Protein AF-A0A925EB03-F1 (afdb_monomer)

Nearest PDB structures (foldseek):
  7r1e-assembly1_B  TM=2.467E-01  e=2.519E+00  Bacillus thuringiensis serovar jegathesan

Structure (mmCIF, N/CA/C/O backbone):
data_AF-A0A925EB03-F1
#
_entry.id   AF-A0A925EB03-F1
#
loop_
_atom_site.group_PDB
_atom_site.id
_atom_site.type_symbol
_atom_site.label_atom_id
_atom_site.label_alt_id
_atom_site.label_comp_id
_atom_site.label_asym_id
_atom_site.label_entity_id
_atom_site.label_seq_id
_atom_site.pdbx_PDB_ins_code
_atom_site.Cartn_x
_atom_site.Cartn_y
_atom_site.Cartn_z
_atom_site.occupancy
_atom_site.B_iso_or_equiv
_atom_site.auth_seq_id
_atom_site.auth_comp_id
_atom_site.auth_asym_id
_atom_site.auth_atom_id
_atom_site.pdbx_PDB_model_num
ATOM 1 N N . MET A 1 1 ? -53.386 -47.941 38.145 1.00 44.84 1 MET A N 1
ATOM 2 C CA . MET A 1 1 ? -52.412 -47.434 37.151 1.00 44.84 1 MET A CA 1
ATOM 3 C C . MET A 1 1 ? -52.548 -45.915 37.073 1.00 44.84 1 MET A C 1
ATOM 5 O O . MET A 1 1 ? -53.553 -45.434 36.569 1.00 44.84 1 MET A O 1
ATOM 9 N N . ARG A 1 2 ? -51.618 -45.161 37.677 1.00 35.75 2 ARG A N 1
ATOM 10 C CA . ARG A 1 2 ? -51.622 -43.685 37.690 1.00 35.75 2 ARG A CA 1
ATOM 11 C C . ARG A 1 2 ? -51.026 -43.166 36.377 1.00 35.75 2 ARG A C 1
ATOM 13 O O . ARG A 1 2 ? -49.895 -43.514 36.062 1.00 35.75 2 ARG A O 1
ATOM 20 N N . LYS A 1 3 ? -51.769 -42.345 35.629 1.00 37.47 3 LYS A N 1
ATOM 21 C CA . LYS A 1 3 ? -51.246 -41.585 34.484 1.00 37.47 3 LYS A CA 1
ATOM 22 C C . LYS A 1 3 ? -50.762 -40.229 34.998 1.00 37.47 3 LYS A C 1
ATOM 24 O O . LYS A 1 3 ? -51.571 -39.433 35.461 1.00 37.47 3 LYS A O 1
ATOM 29 N N . ILE A 1 4 ? -49.453 -40.000 34.963 1.00 40.62 4 ILE A N 1
ATOM 30 C CA . ILE A 1 4 ? -48.839 -38.697 35.239 1.00 40.62 4 ILE A CA 1
ATOM 31 C C . ILE A 1 4 ? -48.720 -37.982 33.891 1.00 40.62 4 ILE A C 1
ATOM 33 O O . ILE A 1 4 ? -48.019 -38.454 33.001 1.00 40.62 4 ILE A O 1
ATOM 37 N N . ILE A 1 5 ? -49.442 -36.874 33.734 1.00 41.47 5 ILE A N 1
ATOM 38 C CA . ILE A 1 5 ? -49.297 -35.945 32.611 1.00 41.47 5 ILE A CA 1
ATOM 39 C C . ILE A 1 5 ? -48.223 -34.940 33.028 1.00 41.47 5 ILE A C 1
ATOM 41 O O . ILE A 1 5 ? -48.455 -34.129 33.921 1.00 41.47 5 ILE A O 1
ATOM 45 N N . ILE A 1 6 ? -47.039 -35.014 32.419 1.00 42.12 6 ILE A N 1
ATOM 46 C CA . ILE A 1 6 ? -46.005 -33.985 32.567 1.00 42.12 6 ILE A CA 1
ATOM 47 C C . ILE A 1 6 ? -46.238 -32.962 31.456 1.00 42.12 6 ILE A C 1
ATOM 49 O O . ILE A 1 6 ? -45.930 -33.208 30.292 1.00 42.12 6 ILE A O 1
ATOM 53 N N . ALA A 1 7 ? -46.824 -31.823 31.822 1.00 38.34 7 ALA A N 1
ATOM 54 C CA . ALA A 1 7 ? -46.873 -30.636 30.983 1.00 38.34 7 ALA A CA 1
ATOM 55 C C . ALA A 1 7 ? -45.473 -30.002 30.959 1.00 38.34 7 ALA A C 1
ATOM 57 O O . ALA A 1 7 ? -45.018 -29.442 31.956 1.00 38.34 7 ALA A O 1
ATOM 58 N N . GLY A 1 8 ? -44.767 -30.132 29.837 1.00 37.78 8 GLY A N 1
ATOM 59 C CA . GLY A 1 8 ? -43.496 -29.450 29.611 1.00 37.78 8 GLY A CA 1
ATOM 60 C C . GLY A 1 8 ? -43.730 -27.966 29.335 1.00 37.78 8 GLY A C 1
ATOM 61 O O . GLY A 1 8 ? -44.206 -27.607 28.261 1.00 37.78 8 GLY A O 1
ATOM 62 N N . LEU A 1 9 ? -43.395 -27.107 30.301 1.00 40.66 9 LEU A N 1
ATOM 63 C CA . LEU A 1 9 ? -43.239 -25.670 30.080 1.00 40.66 9 LEU A CA 1
ATOM 64 C C . LEU A 1 9 ? -42.054 -25.442 29.126 1.00 40.66 9 LEU A C 1
ATOM 66 O O . LEU A 1 9 ? -40.897 -25.585 29.515 1.00 40.66 9 LEU A O 1
ATOM 70 N N . LEU A 1 10 ? -42.337 -25.061 27.882 1.00 45.69 10 LEU A N 1
ATOM 71 C CA . LEU A 1 10 ? -41.347 -24.461 26.991 1.00 45.69 10 LEU A CA 1
ATOM 72 C C . LEU A 1 10 ? -41.166 -22.995 27.404 1.00 45.69 10 LEU A C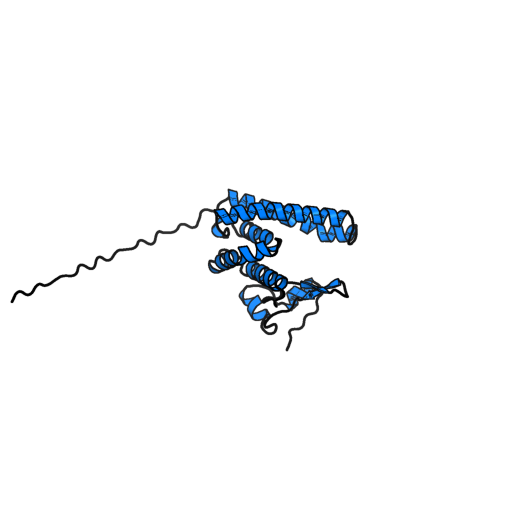 1
ATOM 74 O O . LEU A 1 10 ? -41.946 -22.131 27.009 1.00 45.69 10 LEU A O 1
ATOM 78 N N . LEU A 1 11 ? -40.146 -22.708 28.219 1.00 43.66 11 LEU A N 1
ATOM 79 C CA . LEU A 1 11 ? -39.657 -21.340 28.395 1.00 43.66 11 LEU A CA 1
ATOM 80 C C . LEU A 1 11 ? -38.987 -20.901 27.086 1.00 43.66 11 LEU A C 1
ATOM 82 O O . LEU A 1 11 ? -37.846 -21.263 26.804 1.00 43.66 11 LEU A O 1
ATOM 86 N N . SER A 1 12 ? -39.689 -20.105 26.284 1.00 43.78 12 SER A N 1
ATOM 87 C CA . SER A 1 12 ? -39.083 -19.343 25.196 1.00 43.78 12 SER A CA 1
ATOM 88 C C . SER A 1 12 ? -38.239 -18.215 25.797 1.00 43.78 12 SER A C 1
ATOM 90 O O . SER A 1 12 ? -38.771 -17.183 26.212 1.00 43.78 12 SER A O 1
ATOM 92 N N . SER A 1 13 ? -36.923 -18.404 25.870 1.00 44.22 13 SER A N 1
ATOM 93 C CA . SER A 1 13 ? -35.992 -17.322 26.171 1.00 44.22 13 SER A CA 1
ATOM 94 C C . SER A 1 13 ? -35.920 -16.378 24.968 1.00 44.22 13 SER A C 1
ATOM 96 O O . SER A 1 13 ? -35.311 -16.669 23.941 1.00 44.22 13 SER A O 1
ATOM 98 N N . PHE A 1 14 ? -36.565 -15.218 25.089 1.00 50.09 14 PHE A N 1
ATOM 99 C CA . PHE A 1 14 ? -36.308 -14.090 24.203 1.00 50.09 14 PHE A CA 1
ATOM 100 C C . PHE A 1 14 ? -34.876 -13.607 24.450 1.00 50.09 14 PHE A C 1
ATOM 102 O O . PHE A 1 14 ? -34.598 -12.906 25.420 1.00 50.09 14 PHE A O 1
ATOM 109 N N . ILE A 1 15 ? -33.948 -13.996 23.576 1.00 54.25 15 ILE A N 1
ATOM 110 C CA . ILE A 1 15 ? -32.647 -13.338 23.486 1.00 54.25 15 ILE A CA 1
ATOM 111 C C . ILE A 1 15 ? -32.908 -11.977 22.843 1.00 54.25 15 ILE A C 1
ATOM 113 O O . ILE A 1 15 ? -33.102 -11.876 21.630 1.00 54.25 15 ILE A O 1
ATOM 117 N N . SER A 1 16 ? -32.941 -10.923 23.657 1.00 45.56 16 SER A N 1
ATOM 118 C CA . SER A 1 16 ? -32.889 -9.552 23.157 1.00 45.56 16 SER A CA 1
ATOM 119 C C . SER A 1 16 ? -31.630 -9.393 22.309 1.00 45.56 16 SER A C 1
ATOM 121 O O . SER A 1 16 ? -30.513 -9.468 22.822 1.00 45.56 16 SER A O 1
ATOM 123 N N . LYS A 1 17 ? -31.797 -9.154 21.002 1.00 48.38 17 LYS A N 1
ATOM 124 C CA . LYS A 1 17 ? -30.736 -8.566 20.181 1.00 48.38 17 LYS A CA 1
ATOM 125 C C . LYS A 1 17 ? -30.423 -7.209 20.799 1.00 48.38 17 LYS A C 1
ATOM 127 O O . LYS A 1 17 ? -31.195 -6.268 20.635 1.00 48.38 17 LYS A O 1
ATOM 132 N N . ALA A 1 18 ? -29.318 -7.128 21.535 1.00 47.91 18 ALA A N 1
ATOM 133 C CA . ALA A 1 18 ? -28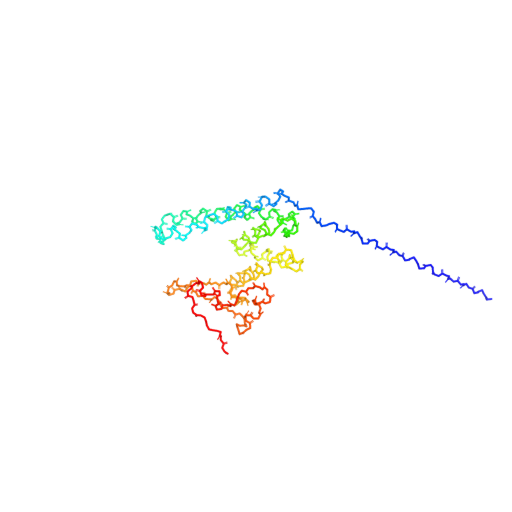.736 -5.853 21.906 1.00 47.91 18 ALA A CA 1
ATOM 134 C C . ALA A 1 18 ? -28.575 -5.044 20.616 1.00 47.91 18 ALA A C 1
ATOM 136 O O . ALA A 1 18 ? -27.912 -5.475 19.670 1.00 47.91 18 ALA A O 1
ATOM 137 N N . GLN A 1 19 ? -29.259 -3.910 20.562 1.00 41.78 19 GLN A N 1
ATOM 138 C CA . GLN A 1 19 ? -29.142 -2.939 19.496 1.00 41.78 19 GLN A CA 1
ATOM 139 C C . GLN A 1 19 ? -27.722 -2.377 19.595 1.00 41.78 19 GLN A C 1
ATOM 141 O O . GLN A 1 19 ? -27.450 -1.495 20.404 1.00 41.78 19 GLN A O 1
ATOM 146 N N . GLN A 1 20 ? -26.783 -2.979 18.859 1.00 44.78 20 GLN A N 1
ATOM 147 C CA . GLN A 1 20 ? -25.427 -2.459 18.738 1.00 44.78 20 GLN A CA 1
ATOM 148 C C . GLN A 1 20 ? -25.545 -1.112 18.029 1.00 44.78 20 GLN A C 1
ATOM 150 O O . GLN A 1 20 ? -25.702 -1.052 16.811 1.00 44.78 20 GLN A O 1
ATOM 155 N N . GLY A 1 21 ? -25.545 -0.028 18.808 1.00 45.38 21 GLY A N 1
ATOM 156 C CA . GLY A 1 21 ? -25.301 1.299 18.267 1.00 45.38 21 GLY A CA 1
ATOM 157 C C . GLY A 1 21 ? -24.001 1.251 17.471 1.00 45.38 21 GLY A C 1
ATOM 158 O O . GLY A 1 21 ? -23.049 0.584 17.884 1.00 45.38 21 GLY A O 1
ATOM 159 N N . SER A 1 22 ? -23.977 1.901 16.308 1.00 51.06 22 SER A N 1
ATOM 160 C CA . SER A 1 22 ? -22.747 2.050 15.534 1.00 51.06 22 SER A CA 1
ATOM 161 C C . SER A 1 22 ? -21.630 2.533 16.468 1.00 51.06 22 SER A C 1
ATOM 163 O O . SER A 1 22 ? -21.891 3.440 17.267 1.00 51.06 22 SER A O 1
ATOM 165 N N . PRO A 1 23 ? -20.424 1.935 16.421 1.00 61.06 23 PRO A N 1
ATOM 166 C CA . PRO A 1 23 ? -19.321 2.378 17.257 1.00 61.06 23 PRO A CA 1
ATOM 167 C C . PRO A 1 23 ? -19.147 3.885 17.095 1.00 61.06 23 PRO A C 1
ATOM 169 O O . PRO A 1 23 ? -19.064 4.385 15.973 1.00 61.06 23 PRO A O 1
ATOM 172 N N . VAL A 1 24 ? -19.135 4.613 18.210 1.00 80.06 24 VAL A N 1
ATOM 173 C CA . VAL A 1 24 ? -18.769 6.027 18.178 1.00 80.06 24 VAL A CA 1
ATOM 174 C C . VAL A 1 24 ? -17.323 6.093 1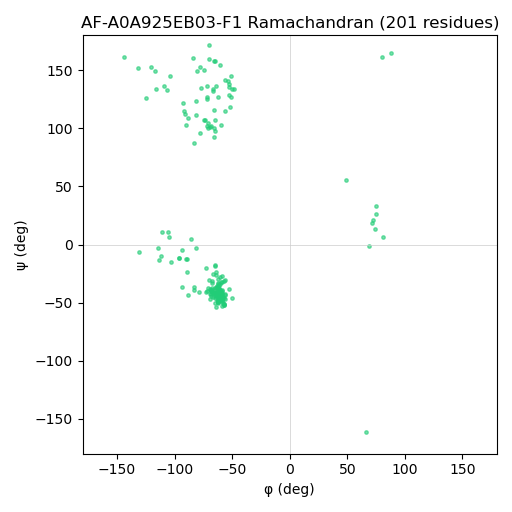7.697 1.00 80.06 24 VAL A C 1
ATOM 176 O O . VAL A 1 24 ? -16.451 5.404 18.228 1.00 80.06 24 VAL A O 1
ATOM 179 N N . LEU A 1 25 ? -17.097 6.900 16.664 1.00 89.75 25 LEU A N 1
ATOM 180 C CA . LEU A 1 25 ? -15.791 7.118 16.058 1.00 89.75 25 LEU A CA 1
ATOM 181 C C . LEU A 1 25 ? -14.766 7.518 17.134 1.00 89.75 25 LEU A C 1
ATOM 183 O O . LEU A 1 25 ? -14.994 8.449 17.909 1.00 89.75 25 LEU A O 1
ATOM 187 N N . ASN A 1 26 ? -13.624 6.833 17.183 1.00 95.75 26 ASN A N 1
ATOM 188 C CA . ASN A 1 26 ? -12.538 7.176 18.097 1.00 95.75 26 ASN A CA 1
ATOM 189 C C . ASN A 1 26 ? -11.695 8.302 17.483 1.00 95.75 26 ASN A C 1
ATOM 191 O O . ASN A 1 26 ? -10.708 8.053 16.789 1.00 95.75 26 ASN A O 1
ATOM 195 N N . GLU A 1 27 ? -12.099 9.550 17.728 1.00 96.56 27 GLU A N 1
ATOM 196 C CA . GLU A 1 27 ? -11.465 10.733 17.126 1.00 96.56 27 GLU A CA 1
ATOM 197 C C . GLU A 1 27 ? -9.991 10.899 17.514 1.00 96.56 27 GLU A C 1
ATOM 199 O O . GLU A 1 27 ? -9.180 11.331 16.692 1.00 96.56 27 GLU A O 1
ATOM 204 N N . THR A 1 28 ? -9.609 10.511 18.735 1.00 97.50 28 THR A N 1
ATOM 205 C CA . THR A 1 28 ? -8.206 10.549 19.170 1.00 97.50 28 THR A CA 1
ATOM 206 C C . THR A 1 28 ? -7.357 9.578 18.353 1.00 97.50 28 THR A C 1
ATOM 208 O O . THR A 1 28 ? -6.342 9.980 17.782 1.00 97.50 28 THR A O 1
ATOM 211 N N . LEU A 1 29 ? -7.795 8.321 18.236 1.00 98.12 29 LEU A N 1
ATOM 212 C CA . LEU A 1 29 ? -7.085 7.297 17.467 1.00 98.12 29 LEU A CA 1
ATOM 213 C C . LEU A 1 29 ? -7.061 7.625 15.970 1.00 98.12 29 LEU A C 1
ATOM 215 O O . LEU A 1 29 ? -6.032 7.466 15.314 1.00 98.12 29 LEU A O 1
ATOM 219 N N . LYS A 1 30 ? -8.176 8.123 15.430 1.00 98.44 30 LYS A N 1
ATOM 220 C CA . LYS A 1 30 ? -8.259 8.607 14.050 1.00 98.44 30 LYS A CA 1
ATOM 221 C C . LYS A 1 30 ? -7.240 9.713 13.790 1.00 98.44 30 LYS A C 1
ATOM 223 O O . LYS A 1 30 ? -6.450 9.596 12.858 1.00 98.44 30 LYS A O 1
ATOM 228 N N . THR A 1 31 ? -7.213 10.750 14.626 1.00 98.44 31 THR A N 1
ATOM 229 C CA . THR A 1 31 ? -6.280 11.880 14.478 1.00 98.44 31 THR A CA 1
ATOM 230 C C . THR A 1 31 ? -4.826 11.414 14.516 1.00 98.44 31 THR A C 1
ATOM 232 O O . THR A 1 31 ? -3.999 11.851 13.713 1.00 98.44 31 THR A O 1
ATOM 235 N N . GLU A 1 32 ? -4.511 10.482 15.413 1.00 98.56 32 GLU A N 1
ATOM 236 C CA . GLU A 1 32 ? -3.186 9.880 15.493 1.00 98.56 32 GLU A CA 1
ATOM 237 C C . GLU A 1 32 ? -2.808 9.115 14.214 1.00 98.56 32 GLU A C 1
ATOM 239 O O . GLU A 1 32 ? -1.738 9.352 13.648 1.00 98.56 32 GLU A O 1
ATOM 244 N N . LEU A 1 33 ? -3.682 8.232 13.728 1.00 98.75 33 LEU A N 1
ATOM 245 C CA . LEU A 1 33 ? -3.449 7.449 12.511 1.00 98.75 33 LEU A CA 1
ATOM 246 C C . LEU A 1 33 ? -3.346 8.332 11.262 1.00 98.75 33 LEU A C 1
ATOM 248 O O . LEU A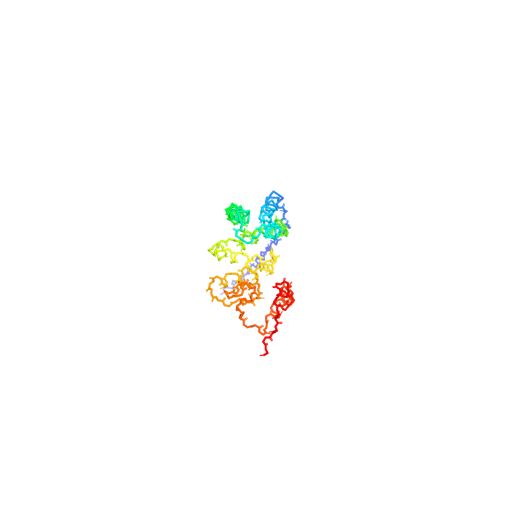 1 33 ? -2.516 8.081 10.391 1.00 98.75 33 LEU A O 1
ATOM 252 N N . GLU A 1 34 ? -4.125 9.407 11.173 1.00 98.62 34 GLU A N 1
ATOM 253 C CA . GLU A 1 34 ? -3.994 10.377 10.083 1.00 98.62 34 GLU A CA 1
ATOM 254 C C . GLU A 1 34 ? -2.668 11.155 10.139 1.00 98.62 34 GLU A C 1
ATOM 256 O O . GLU A 1 34 ? -2.091 11.473 9.096 1.00 98.62 34 GLU A O 1
ATOM 261 N N . SER A 1 35 ? -2.149 11.426 11.340 1.00 98.50 35 SER A N 1
ATOM 262 C CA . SER A 1 35 ? -0.816 12.011 11.533 1.00 98.50 35 SER A CA 1
ATOM 263 C C . SER A 1 35 ? 0.296 11.033 11.130 1.00 98.50 35 SER A C 1
ATOM 265 O O . SER A 1 35 ? 1.253 11.427 10.459 1.00 98.50 35 SER A O 1
ATOM 267 N N . ILE A 1 36 ? 0.140 9.746 11.461 1.00 98.62 36 ILE A N 1
ATOM 268 C CA . ILE A 1 36 ? 1.019 8.662 10.994 1.00 98.62 36 ILE A CA 1
ATOM 269 C C . ILE A 1 36 ? 1.027 8.604 9.464 1.00 98.62 36 ILE A C 1
ATOM 271 O O . ILE A 1 36 ? 2.102 8.623 8.870 1.00 98.62 36 ILE A O 1
ATOM 275 N N . LEU A 1 37 ? -0.146 8.631 8.823 1.00 98.56 37 LEU A N 1
ATOM 276 C CA . LEU A 1 37 ? -0.262 8.636 7.361 1.00 98.56 37 LEU A CA 1
ATOM 277 C C . LEU A 1 37 ? 0.501 9.801 6.726 1.00 98.56 37 LEU A C 1
ATOM 279 O O . LEU A 1 37 ? 1.186 9.621 5.723 1.00 98.56 37 LEU A O 1
ATOM 283 N N . LYS A 1 38 ? 0.395 11.001 7.308 1.00 98.12 38 LYS A N 1
ATOM 284 C CA . LYS A 1 38 ? 1.130 12.169 6.814 1.00 98.12 38 LYS A CA 1
ATOM 285 C C . LYS A 1 38 ? 2.642 11.933 6.865 1.00 98.12 38 LYS A C 1
ATOM 287 O O . LYS A 1 38 ? 3.316 12.201 5.876 1.00 98.12 38 LYS A O 1
ATOM 292 N N . ARG A 1 39 ? 3.167 11.424 7.987 1.00 96.69 39 ARG A N 1
ATOM 293 C CA . ARG A 1 39 ? 4.605 11.132 8.139 1.00 96.69 39 ARG A CA 1
ATOM 294 C C . ARG A 1 39 ? 5.083 10.036 7.186 1.00 96.69 39 ARG A C 1
ATOM 296 O O . ARG A 1 39 ? 6.142 10.193 6.591 1.00 96.69 39 ARG A O 1
ATOM 303 N N . ASP A 1 40 ? 4.291 8.978 7.022 1.00 97.75 40 ASP A N 1
ATOM 304 C CA . ASP A 1 40 ? 4.570 7.859 6.110 1.00 97.75 40 ASP A CA 1
ATOM 305 C C . ASP A 1 40 ? 4.694 8.325 4.646 1.00 97.75 40 ASP A C 1
ATOM 307 O O . ASP A 1 40 ? 5.602 7.914 3.925 1.00 97.75 40 ASP A O 1
ATOM 311 N N . GLN A 1 41 ? 3.825 9.242 4.212 1.00 97.56 41 GLN A N 1
ATOM 312 C CA . GLN A 1 41 ? 3.774 9.684 2.815 1.00 97.56 41 GLN A CA 1
ATOM 313 C C . GLN A 1 41 ? 4.697 10.871 2.497 1.00 97.56 41 GLN A C 1
ATOM 315 O O . GLN A 1 41 ? 5.081 11.038 1.340 1.00 97.56 41 GLN A O 1
ATOM 320 N N . GLN A 1 42 ? 5.074 11.691 3.486 1.00 95.88 42 GLN A N 1
ATOM 321 C CA . GLN A 1 42 ? 5.805 12.945 3.255 1.00 95.88 42 GLN A CA 1
ATOM 322 C C . GLN A 1 42 ? 7.132 12.745 2.511 1.00 95.88 42 GLN A C 1
ATOM 324 O O . GLN A 1 42 ? 7.375 13.435 1.526 1.00 95.88 42 GLN A O 1
ATOM 329 N N . GLY A 1 43 ? 7.980 11.813 2.961 1.00 95.81 43 GLY A N 1
ATOM 330 C CA . GLY A 1 43 ? 9.262 11.553 2.295 1.00 95.81 43 GLY A CA 1
ATOM 331 C C . GLY A 1 43 ? 9.075 10.912 0.919 1.00 95.81 43 GLY A C 1
ATOM 332 O O . GLY A 1 43 ? 9.731 11.291 -0.047 1.00 95.81 43 GLY A O 1
ATOM 333 N N . ARG A 1 44 ? 8.108 9.995 0.800 1.00 96.88 44 ARG A N 1
ATOM 334 C CA . ARG A 1 44 ? 7.799 9.280 -0.448 1.00 96.88 44 ARG A CA 1
ATOM 335 C C . ARG A 1 44 ? 7.334 10.223 -1.557 1.00 96.88 44 ARG A C 1
ATOM 337 O O . ARG A 1 44 ? 7.730 10.048 -2.701 1.00 96.88 44 ARG A O 1
ATOM 344 N N . ALA A 1 45 ? 6.570 11.259 -1.211 1.00 97.31 45 ALA A N 1
ATOM 345 C CA . ALA A 1 45 ? 6.120 12.282 -2.156 1.00 97.31 45 ALA A CA 1
ATOM 346 C C . ALA A 1 45 ? 7.265 13.122 -2.756 1.00 97.31 45 ALA A C 1
ATOM 348 O O . ALA A 1 45 ? 7.064 13.778 -3.773 1.00 97.31 45 ALA A O 1
ATOM 349 N N . MET A 1 46 ? 8.451 13.116 -2.136 1.00 97.25 46 MET A N 1
ATOM 350 C CA . MET A 1 46 ? 9.621 13.875 -2.592 1.00 97.25 46 MET A CA 1
ATOM 351 C C . MET A 1 46 ? 10.582 13.041 -3.447 1.00 97.25 46 MET A C 1
ATOM 353 O O . MET A 1 46 ? 11.484 13.615 -4.057 1.00 97.25 46 MET A O 1
ATOM 357 N N . VAL A 1 47 ? 10.413 11.713 -3.501 1.00 96.31 47 VAL A N 1
ATOM 358 C CA . VAL A 1 47 ? 11.375 10.793 -4.136 1.00 96.31 47 VAL A CA 1
ATOM 359 C C . VAL A 1 47 ? 11.608 11.157 -5.596 1.00 96.31 47 VAL A C 1
ATOM 361 O O . VAL A 1 47 ? 12.753 11.386 -5.978 1.00 96.31 47 VAL A O 1
ATOM 364 N N . ASP A 1 48 ? 10.542 11.296 -6.385 1.00 94.25 48 ASP A N 1
ATOM 365 C CA . ASP A 1 48 ? 10.662 11.588 -7.816 1.00 94.25 48 ASP A CA 1
ATOM 366 C C . ASP A 1 48 ? 11.353 12.933 -8.062 1.00 94.25 48 ASP A C 1
ATOM 368 O O . ASP A 1 48 ? 12.258 13.021 -8.890 1.00 94.25 48 ASP A O 1
ATOM 372 N N . SER A 1 49 ? 10.988 13.976 -7.307 1.00 97.25 49 SER A N 1
ATOM 373 C CA . SER A 1 49 ? 11.605 15.300 -7.453 1.00 97.25 49 SER A CA 1
ATOM 374 C C . SER A 1 49 ? 13.076 15.311 -7.040 1.00 97.25 49 SER A C 1
ATOM 376 O O . SER A 1 49 ? 13.900 15.902 -7.732 1.00 97.25 49 SER A O 1
ATOM 378 N N . VAL A 1 50 ? 13.427 14.632 -5.942 1.00 97.62 50 VAL A N 1
ATOM 379 C CA . VAL A 1 50 ? 14.815 14.558 -5.462 1.00 97.62 50 VAL A CA 1
ATOM 380 C C . VAL A 1 50 ? 15.662 13.738 -6.432 1.00 97.62 50 VAL A C 1
ATOM 382 O O . VAL A 1 50 ? 16.755 14.164 -6.797 1.00 97.62 50 VAL A O 1
ATOM 385 N N . GLN A 1 51 ? 15.143 12.615 -6.931 1.00 96.00 51 GLN A N 1
ATOM 386 C CA . GLN A 1 51 ? 15.825 11.819 -7.947 1.00 96.00 51 GLN A CA 1
ATOM 387 C C . GLN A 1 51 ? 16.035 12.609 -9.246 1.00 96.00 51 GLN A C 1
ATOM 389 O O . GLN A 1 51 ? 17.118 12.544 -9.821 1.00 96.00 51 GLN A O 1
ATOM 394 N N . GLN A 1 52 ? 15.033 13.357 -9.718 1.00 96.31 52 GLN A N 1
ATOM 395 C CA . GLN A 1 52 ? 15.159 14.176 -10.930 1.00 96.31 52 GLN A CA 1
ATOM 396 C C . GLN A 1 52 ? 16.179 15.307 -10.766 1.00 96.31 52 GLN A C 1
ATOM 398 O O . GLN A 1 52 ? 16.906 15.614 -11.707 1.00 96.31 52 GLN A O 1
ATOM 403 N N . GLN A 1 53 ? 16.241 15.919 -9.583 1.00 97.94 53 GLN A N 1
ATOM 404 C CA . GLN A 1 53 ? 17.122 17.054 -9.322 1.00 97.94 53 GLN A CA 1
ATOM 405 C C . GLN A 1 53 ? 18.580 16.643 -9.078 1.00 97.94 53 GLN A C 1
ATOM 407 O O . GLN A 1 53 ? 19.489 17.326 -9.547 1.00 97.94 53 GLN A O 1
ATOM 412 N N . TYR A 1 54 ? 18.809 15.556 -8.339 1.00 97.56 54 TYR A N 1
ATOM 413 C CA . TYR A 1 54 ? 20.143 15.181 -7.853 1.00 97.56 54 TYR A CA 1
ATOM 414 C C . TYR A 1 54 ? 20.691 13.885 -8.468 1.00 97.56 54 TYR A C 1
ATOM 416 O O . TYR A 1 54 ? 21.890 13.622 -8.378 1.00 97.56 54 TYR A O 1
ATOM 424 N N . GLY A 1 55 ? 19.844 13.097 -9.131 1.00 94.25 55 GLY A N 1
ATOM 425 C CA . GLY A 1 55 ? 20.210 11.829 -9.754 1.00 94.25 55 GLY A CA 1
ATOM 426 C C . GLY A 1 55 ? 20.109 10.620 -8.820 1.00 94.25 55 GLY A C 1
ATOM 427 O O . GLY A 1 55 ? 20.019 10.722 -7.596 1.00 94.25 55 GLY A O 1
ATOM 428 N N . ILE A 1 56 ? 20.125 9.432 -9.424 1.00 91.38 56 ILE A N 1
ATOM 429 C CA . ILE A 1 56 ? 20.150 8.158 -8.696 1.00 91.38 56 ILE A CA 1
ATOM 430 C C . ILE A 1 56 ? 21.491 8.028 -7.959 1.00 91.38 56 ILE A C 1
ATOM 432 O O . ILE A 1 56 ? 22.548 8.269 -8.537 1.00 91.38 56 ILE A O 1
ATOM 436 N N . GLY A 1 57 ? 21.449 7.628 -6.684 1.00 92.00 57 GLY A N 1
ATOM 437 C CA . GLY A 1 57 ? 22.644 7.429 -5.853 1.00 92.00 57 GLY A CA 1
ATOM 438 C C . GLY A 1 57 ? 23.235 8.707 -5.246 1.00 92.00 57 GLY A C 1
ATOM 439 O O . GLY A 1 57 ? 24.299 8.643 -4.630 1.00 92.00 57 GLY A O 1
ATOM 440 N N . SER A 1 58 ? 22.570 9.858 -5.393 1.00 97.56 58 SER A N 1
ATOM 441 C CA . SER A 1 58 ? 23.005 11.103 -4.758 1.00 97.56 58 SER A CA 1
ATOM 442 C C . SER A 1 58 ? 22.902 11.033 -3.228 1.00 97.56 58 SER A C 1
ATOM 444 O O . SER A 1 58 ? 22.116 10.262 -2.670 1.00 97.56 58 SER A O 1
ATOM 446 N N . LYS A 1 59 ? 23.666 11.881 -2.529 1.00 98.25 59 LYS A N 1
ATOM 447 C CA . LYS A 1 59 ? 23.613 11.967 -1.059 1.00 98.25 59 LYS A CA 1
ATOM 448 C C . LYS A 1 59 ? 22.233 12.403 -0.564 1.00 98.25 59 LYS A C 1
ATOM 450 O O . LYS A 1 59 ? 21.798 11.951 0.487 1.00 98.25 59 LYS A O 1
ATOM 455 N N . GLU A 1 60 ? 21.541 13.247 -1.320 1.00 98.31 60 GLU A N 1
ATOM 456 C CA . GLU A 1 60 ? 20.194 13.739 -1.026 1.00 98.31 60 GLU A CA 1
ATOM 457 C C . GLU A 1 60 ? 19.155 12.624 -1.129 1.00 98.31 60 GLU A C 1
ATOM 459 O O . GLU A 1 60 ? 18.314 12.487 -0.241 1.00 98.31 60 GLU A O 1
ATOM 464 N N . LEU A 1 61 ? 19.231 11.795 -2.177 1.00 97.38 61 LEU A N 1
ATOM 465 C CA . LEU A 1 61 ? 18.324 10.662 -2.337 1.00 97.38 61 LEU A CA 1
ATOM 466 C C . LEU A 1 61 ? 18.572 9.594 -1.263 1.00 97.38 61 LEU A C 1
ATOM 468 O O . LEU A 1 61 ? 17.614 9.044 -0.720 1.00 97.38 61 LEU A O 1
ATOM 472 N N . LEU A 1 62 ? 19.838 9.341 -0.914 1.00 97.81 62 LEU A N 1
ATOM 473 C CA . LEU A 1 62 ? 20.207 8.438 0.181 1.00 97.81 62 LEU A CA 1
ATOM 474 C C . LEU A 1 62 ? 19.704 8.955 1.535 1.00 97.81 62 LEU A C 1
ATOM 476 O O . LEU A 1 62 ? 19.036 8.217 2.254 1.00 97.81 62 LEU A O 1
ATOM 480 N N . ALA A 1 63 ? 19.929 10.234 1.850 1.00 98.12 63 ALA A N 1
ATOM 481 C CA . ALA A 1 63 ? 19.436 10.847 3.083 1.00 98.12 63 ALA A CA 1
ATOM 482 C C . ALA A 1 63 ? 17.897 10.834 3.166 1.00 98.12 63 ALA A C 1
ATOM 484 O O . ALA A 1 63 ? 17.326 10.605 4.235 1.00 98.12 63 ALA A O 1
ATOM 485 N N . LEU A 1 64 ? 17.205 11.036 2.038 1.00 98.19 64 LEU A N 1
ATOM 486 C CA . LEU A 1 64 ? 15.750 10.905 1.972 1.00 98.19 64 LEU A CA 1
ATOM 487 C C . LEU A 1 64 ? 15.304 9.461 2.244 1.00 98.19 64 LEU A C 1
ATOM 489 O O . LEU A 1 64 ? 14.367 9.253 3.014 1.00 98.19 64 LEU A O 1
ATOM 493 N N . ALA A 1 65 ? 15.972 8.471 1.649 1.00 97.56 65 ALA A N 1
ATOM 494 C CA . ALA A 1 65 ? 15.674 7.059 1.873 1.00 97.56 65 ALA A CA 1
ATOM 495 C C . ALA A 1 65 ? 15.889 6.650 3.341 1.00 97.56 65 ALA A C 1
ATOM 497 O O . ALA A 1 65 ? 15.032 5.983 3.920 1.00 97.56 65 ALA A O 1
ATOM 498 N N . GLU A 1 66 ? 16.974 7.108 3.971 1.00 97.75 66 GLU A N 1
ATOM 499 C CA . GLU A 1 66 ? 17.235 6.906 5.403 1.00 97.75 66 GLU A CA 1
ATOM 500 C C . GLU A 1 66 ? 16.146 7.545 6.275 1.00 97.75 66 GLU A C 1
ATOM 502 O O . GLU A 1 66 ? 15.657 6.926 7.222 1.00 97.75 66 GLU A O 1
ATOM 507 N N . SER A 1 67 ? 15.70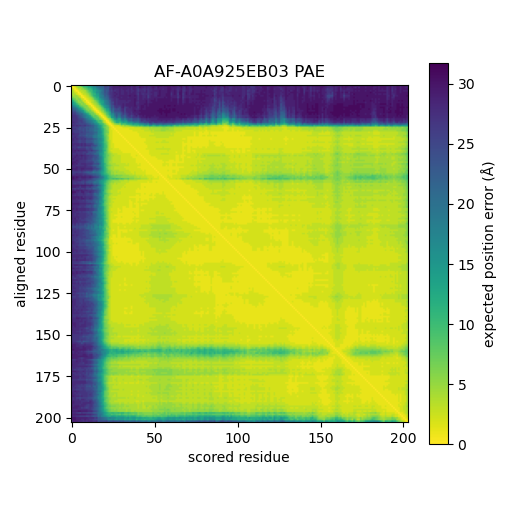4 8.759 5.931 1.00 97.69 67 SER A N 1
ATOM 508 C CA . SER A 1 67 ? 14.603 9.428 6.631 1.00 97.69 67 SER A CA 1
ATOM 509 C C . SER A 1 67 ? 13.277 8.669 6.496 1.00 97.69 67 SER A C 1
ATOM 511 O O . SER A 1 67 ? 12.543 8.547 7.481 1.00 97.69 67 SER A O 1
ATOM 513 N N . ILE A 1 68 ? 12.975 8.128 5.311 1.00 98.25 68 ILE A N 1
ATOM 514 C CA . ILE A 1 68 ? 11.795 7.280 5.088 1.00 98.25 68 ILE A CA 1
ATOM 515 C C . ILE A 1 68 ? 11.886 6.019 5.953 1.00 98.25 68 ILE A C 1
ATOM 517 O O . ILE A 1 68 ? 10.947 5.737 6.693 1.00 98.25 68 ILE A O 1
ATOM 521 N N . ALA A 1 69 ? 13.020 5.314 5.933 1.00 97.56 69 ALA A N 1
ATOM 522 C CA . ALA A 1 69 ? 13.215 4.089 6.711 1.00 97.56 69 ALA A CA 1
ATOM 523 C C . ALA A 1 69 ? 13.085 4.326 8.228 1.00 97.56 69 ALA A C 1
ATOM 525 O O . ALA A 1 69 ? 12.463 3.533 8.942 1.00 97.56 69 ALA A O 1
ATOM 526 N N . LEU A 1 70 ? 13.609 5.450 8.730 1.00 97.12 70 LEU A N 1
ATOM 527 C CA . LEU A 1 70 ? 13.439 5.854 10.126 1.00 97.12 70 LEU A CA 1
ATOM 528 C C . LEU A 1 70 ? 11.956 6.036 10.481 1.00 97.12 70 LEU A C 1
ATOM 530 O O . LEU A 1 70 ? 11.489 5.521 11.500 1.00 97.12 70 LEU A O 1
ATOM 534 N N . HIS A 1 71 ? 11.203 6.758 9.649 1.00 97.31 71 HIS A N 1
ATOM 535 C CA . HIS A 1 71 ? 9.775 6.969 9.882 1.00 97.31 71 HIS A CA 1
ATOM 536 C C . HIS A 1 71 ? 8.957 5.685 9.736 1.00 97.31 71 HIS A C 1
ATOM 538 O O . HIS A 1 71 ? 8.044 5.484 10.537 1.00 97.31 71 HIS A O 1
ATOM 544 N N . ASP A 1 72 ? 9.289 4.808 8.788 1.00 98.06 72 ASP A N 1
ATOM 545 C CA . ASP A 1 72 ? 8.652 3.496 8.642 1.00 98.06 72 ASP A CA 1
ATOM 546 C C . ASP A 1 72 ? 8.797 2.682 9.937 1.00 98.06 72 ASP A C 1
ATOM 548 O O . ASP A 1 72 ? 7.807 2.160 10.451 1.00 98.06 72 ASP A O 1
ATOM 552 N N . SER A 1 73 ? 9.996 2.654 10.531 1.00 97.62 73 SER A N 1
ATOM 553 C CA . SER A 1 73 ? 10.262 1.962 11.800 1.00 97.62 73 SER A CA 1
ATOM 554 C C . SER A 1 73 ? 9.455 2.542 12.973 1.00 97.62 73 SER A C 1
ATOM 556 O O . SER A 1 73 ? 8.755 1.809 13.683 1.00 97.62 73 SER A O 1
ATOM 558 N N . ILE A 1 74 ? 9.463 3.871 13.139 1.00 98.19 74 ILE A N 1
ATOM 559 C CA . ILE A 1 74 ? 8.696 4.564 14.193 1.00 98.19 74 ILE A CA 1
ATOM 560 C C . ILE A 1 74 ? 7.191 4.310 14.027 1.00 98.19 74 ILE A C 1
ATOM 562 O O . ILE A 1 74 ? 6.482 3.999 14.993 1.00 98.19 74 ILE A O 1
ATOM 566 N N . ASN A 1 75 ? 6.687 4.427 12.799 1.00 98.50 75 ASN A N 1
ATOM 567 C CA . ASN A 1 75 ? 5.281 4.212 12.494 1.00 98.50 75 ASN A CA 1
ATOM 568 C C . ASN A 1 75 ? 4.883 2.750 12.729 1.00 98.50 75 ASN A C 1
ATOM 570 O O . ASN A 1 75 ? 3.829 2.506 13.318 1.00 98.50 75 ASN A O 1
ATOM 574 N N . LEU A 1 76 ? 5.720 1.782 12.342 1.00 98.69 76 LEU A N 1
ATOM 575 C CA . LEU A 1 76 ? 5.468 0.356 12.557 1.00 98.69 76 LEU A CA 1
ATOM 576 C C . LEU A 1 76 ? 5.383 0.009 14.043 1.00 98.69 76 LEU A C 1
ATOM 578 O O . LEU A 1 76 ? 4.472 -0.725 14.445 1.00 98.69 76 LEU A O 1
ATOM 582 N N . GLN A 1 77 ? 6.280 0.552 14.871 1.00 98.56 77 GLN A N 1
ATOM 583 C CA . GLN A 1 77 ? 6.211 0.379 16.322 1.00 98.56 77 GLN A CA 1
ATOM 584 C C . GLN A 1 77 ? 4.876 0.905 16.860 1.00 98.56 77 GLN A C 1
ATOM 586 O O . GLN A 1 77 ? 4.200 0.222 17.638 1.00 98.56 77 GLN A O 1
ATOM 591 N N . ARG A 1 78 ? 4.454 2.096 16.415 1.00 98.56 78 ARG A N 1
ATOM 592 C CA . ARG A 1 78 ? 3.211 2.691 16.907 1.00 98.56 78 ARG A CA 1
ATOM 593 C C . ARG A 1 78 ? 1.967 1.942 16.434 1.00 98.56 78 ARG A C 1
ATOM 595 O O . ARG A 1 78 ? 1.104 1.627 17.254 1.00 98.56 78 ARG A O 1
ATOM 602 N N . VAL A 1 79 ? 1.890 1.607 15.148 1.00 98.75 79 VAL A N 1
ATOM 603 C CA . VAL A 1 79 ? 0.783 0.835 14.565 1.00 98.75 79 VAL A CA 1
ATOM 604 C C . VAL A 1 79 ? 0.703 -0.564 15.170 1.00 98.75 79 VAL A C 1
ATOM 606 O O . VAL A 1 79 ? -0.395 -1.038 15.437 1.00 98.75 79 VAL A O 1
ATOM 609 N N . THR A 1 80 ? 1.833 -1.198 15.491 1.00 98.69 80 THR A N 1
ATOM 610 C CA . THR A 1 80 ? 1.849 -2.474 16.226 1.00 98.69 80 THR A CA 1
ATOM 611 C C . THR A 1 80 ? 1.176 -2.347 17.595 1.00 98.69 80 THR A C 1
ATOM 613 O O . THR A 1 80 ? 0.364 -3.200 17.959 1.00 98.69 80 THR A O 1
ATOM 616 N N . GLY A 1 81 ? 1.459 -1.274 18.341 1.00 98.62 81 GLY A N 1
ATOM 617 C CA . GLY A 1 81 ? 0.790 -0.998 19.617 1.00 98.62 81 GLY A CA 1
ATOM 618 C C . GLY A 1 81 ? -0.719 -0.792 19.458 1.00 98.62 81 GLY A C 1
ATOM 619 O O . GLY A 1 81 ? -1.503 -1.357 20.217 1.00 98.62 81 GLY A O 1
ATOM 620 N N . ILE A 1 82 ? -1.131 -0.056 18.423 1.00 98.62 82 ILE A N 1
ATOM 621 C CA . ILE A 1 82 ? -2.546 0.152 18.084 1.00 98.62 82 ILE A CA 1
ATOM 622 C C . ILE A 1 82 ? -3.226 -1.180 17.741 1.00 98.62 82 ILE A C 1
ATOM 624 O O . ILE A 1 82 ? -4.280 -1.482 18.297 1.00 98.62 82 ILE A O 1
ATOM 628 N N . ILE A 1 83 ? -2.615 -2.006 16.886 1.00 98.62 83 ILE A N 1
ATOM 629 C CA . ILE A 1 83 ? -3.162 -3.316 16.511 1.00 98.62 83 ILE A CA 1
ATOM 630 C C . ILE A 1 83 ? -3.275 -4.236 17.731 1.00 98.62 83 ILE A C 1
ATOM 632 O O . ILE A 1 83 ? -4.259 -4.958 17.871 1.00 98.62 83 ILE A O 1
ATOM 636 N N . THR A 1 84 ? -2.300 -4.191 18.638 1.00 98.19 84 THR A N 1
ATOM 637 C CA . THR A 1 84 ? -2.320 -4.986 19.876 1.00 98.19 84 THR A CA 1
ATOM 638 C C . THR A 1 84 ? -3.493 -4.599 20.778 1.00 98.19 84 THR A C 1
ATOM 640 O O . THR A 1 84 ? -4.100 -5.467 21.398 1.00 98.19 84 THR A O 1
ATOM 643 N N . GLN A 1 85 ? -3.835 -3.311 20.841 1.00 97.38 85 GLN A N 1
ATOM 644 C CA . GLN A 1 85 ? -4.902 -2.809 21.706 1.00 97.38 85 GLN A CA 1
ATOM 645 C C . GLN A 1 85 ? -6.303 -2.941 21.088 1.00 97.38 85 GLN A C 1
ATOM 647 O O . GLN A 1 85 ? -7.256 -3.240 21.803 1.00 97.38 85 GLN A O 1
ATOM 652 N N . TYR A 1 86 ? -6.442 -2.697 19.784 1.00 96.06 86 TYR A N 1
ATOM 653 C CA . TYR A 1 86 ? -7.744 -2.553 19.118 1.00 96.06 86 TYR A CA 1
ATOM 654 C C . TYR A 1 86 ? -8.044 -3.653 18.089 1.00 96.06 86 TYR A C 1
ATOM 656 O O . TYR A 1 86 ? -9.118 -3.652 17.487 1.00 96.06 86 TYR A O 1
ATOM 664 N N . GLY A 1 87 ? -7.111 -4.577 17.844 1.00 97.06 87 GLY A N 1
ATOM 665 C CA . GLY A 1 87 ? -7.114 -5.368 16.613 1.00 97.06 87 GLY A CA 1
ATOM 666 C C . GLY A 1 87 ? -6.845 -4.479 15.395 1.00 97.06 87 GLY A C 1
ATOM 667 O O . GLY A 1 87 ? -6.351 -3.361 15.526 1.00 97.06 87 GLY A O 1
ATOM 668 N N . TRP A 1 88 ? -7.175 -4.949 14.187 1.00 98.50 88 TRP A N 1
ATOM 669 C CA . TRP A 1 88 ? -7.113 -4.079 13.009 1.00 98.50 88 TRP A CA 1
ATOM 670 C C . TRP A 1 88 ? -8.167 -2.961 13.136 1.00 98.50 88 TRP A C 1
ATOM 672 O O . TRP A 1 88 ? -9.359 -3.279 13.132 1.00 98.50 88 TRP A O 1
ATOM 682 N N . PRO A 1 89 ? -7.788 -1.671 13.236 1.00 97.81 89 PRO A N 1
ATOM 683 C CA . PRO A 1 89 ? -8.744 -0.588 13.456 1.00 97.81 89 PRO A CA 1
ATOM 684 C C . PRO A 1 89 ? -9.630 -0.405 12.223 1.00 97.81 89 PRO A C 1
ATOM 686 O O . PRO A 1 89 ? -9.196 0.154 11.216 1.00 97.81 89 PRO A O 1
ATOM 689 N N . GLY A 1 90 ? -10.861 -0.908 12.283 1.00 98.00 90 GLY A N 1
ATOM 690 C CA . GLY A 1 90 ? -11.827 -0.842 11.188 1.00 98.00 90 GLY A CA 1
ATOM 691 C C . GLY A 1 90 ? -12.267 0.581 10.847 1.00 98.00 90 GLY A C 1
ATOM 692 O O . GLY A 1 90 ? -12.183 1.493 11.674 1.00 98.00 90 GLY A O 1
ATOM 693 N N . LYS A 1 91 ? -12.759 0.789 9.623 1.00 97.75 91 LYS A N 1
ATOM 694 C CA . LYS A 1 91 ? -13.253 2.098 9.168 1.00 97.75 91 LYS A CA 1
ATOM 695 C C . LYS A 1 91 ? -14.405 2.643 10.024 1.00 97.75 91 LYS A C 1
ATOM 697 O O . LYS A 1 91 ? -14.525 3.855 10.135 1.00 97.75 91 LYS A O 1
ATOM 702 N N . SER A 1 92 ? -15.213 1.800 10.668 1.00 97.12 92 SER A N 1
ATOM 703 C CA . SER A 1 92 ? -16.235 2.269 11.617 1.00 97.12 92 SER A CA 1
ATOM 704 C C . SER A 1 92 ? -15.624 2.877 12.886 1.00 97.12 92 SER A C 1
ATOM 706 O O . SER A 1 92 ? -16.187 3.813 13.444 1.00 97.12 92 SER A O 1
ATOM 708 N N . LEU A 1 93 ? -14.453 2.392 13.317 1.00 97.12 93 LEU A N 1
ATOM 709 C CA . LEU A 1 93 ? -13.765 2.871 14.518 1.00 97.12 93 LEU A CA 1
ATOM 710 C C . LEU A 1 93 ? -12.938 4.131 14.262 1.00 97.12 93 LEU A C 1
ATOM 712 O O . LEU A 1 93 ? -12.834 4.972 15.153 1.00 97.12 93 LEU A O 1
ATOM 716 N N . VAL A 1 94 ? -12.308 4.244 13.087 1.00 98.06 94 VAL A N 1
ATOM 717 C CA . VAL A 1 94 ? -11.317 5.303 12.813 1.00 98.06 94 VAL A CA 1
ATOM 718 C C . VAL A 1 94 ? -11.542 6.069 11.505 1.00 98.06 94 VAL A C 1
ATOM 720 O O . VAL A 1 94 ? -10.862 7.058 11.253 1.00 98.06 94 VAL A O 1
ATOM 723 N N . GLY A 1 95 ? -12.498 5.671 10.670 1.00 98.00 95 GLY A N 1
ATOM 724 C CA . GLY A 1 95 ? -12.702 6.224 9.329 1.00 98.00 95 GLY A CA 1
ATOM 725 C C . 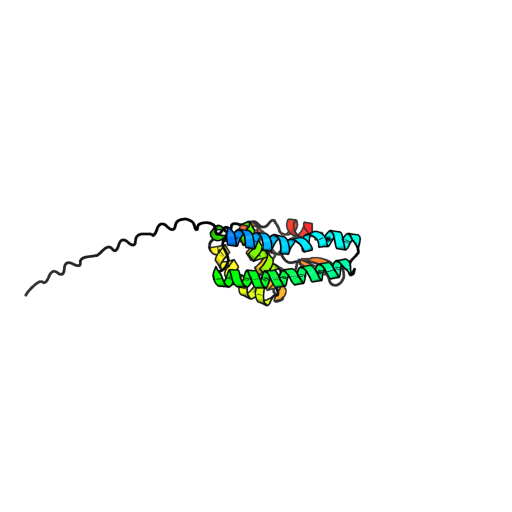GLY A 1 95 ? -11.747 5.643 8.279 1.00 98.00 95 GLY A C 1
ATOM 726 O O . GLY A 1 95 ? -10.695 5.079 8.592 1.00 98.00 95 GLY A O 1
ATOM 727 N N . ASP A 1 96 ? -12.095 5.792 6.999 1.00 97.94 96 ASP A N 1
ATOM 728 C CA . ASP A 1 96 ? -11.353 5.184 5.883 1.00 97.94 96 ASP A CA 1
ATOM 729 C C . ASP A 1 96 ? -9.896 5.655 5.787 1.00 97.94 96 ASP A C 1
ATOM 731 O O . ASP A 1 96 ? -8.991 4.863 5.515 1.00 97.94 96 ASP A O 1
ATOM 735 N N . LYS A 1 97 ? -9.645 6.944 6.037 1.00 98.38 97 LYS A N 1
ATOM 736 C CA . LYS A 1 97 ? -8.303 7.535 5.939 1.00 98.38 97 LYS A CA 1
ATOM 737 C C . LYS A 1 97 ? -7.352 6.972 6.999 1.00 98.38 97 LYS A C 1
ATOM 739 O O . LYS A 1 97 ? -6.228 6.597 6.672 1.00 98.38 97 LYS A O 1
ATOM 744 N N . ALA A 1 98 ? -7.806 6.869 8.244 1.00 98.44 98 ALA A N 1
ATOM 745 C CA . ALA A 1 98 ? -7.024 6.282 9.326 1.00 98.44 98 ALA A CA 1
ATOM 746 C C . ALA A 1 98 ? -6.850 4.762 9.155 1.00 98.44 98 ALA A C 1
ATOM 748 O O . ALA A 1 98 ? -5.757 4.248 9.375 1.00 98.44 98 ALA A O 1
ATOM 749 N N . ASN A 1 99 ? -7.875 4.041 8.680 1.00 98.62 99 ASN A N 1
ATOM 750 C CA . ASN A 1 99 ? -7.751 2.618 8.333 1.00 98.62 99 ASN A CA 1
ATOM 751 C C . ASN A 1 99 ? -6.697 2.395 7.232 1.00 98.62 99 ASN A C 1
ATOM 753 O O . ASN A 1 99 ? -5.871 1.485 7.326 1.00 98.62 99 ASN A O 1
ATOM 757 N N . ARG A 1 100 ? -6.671 3.266 6.214 1.00 98.75 100 ARG A N 1
ATOM 758 C CA . ARG A 1 100 ? -5.642 3.260 5.164 1.00 98.75 100 ARG A CA 1
ATOM 759 C C . ARG A 1 100 ? -4.236 3.493 5.723 1.00 98.75 100 ARG A C 1
ATOM 761 O O . ARG A 1 100 ? -3.298 2.892 5.209 1.00 98.75 100 ARG A O 1
ATOM 768 N N . ALA A 1 101 ? -4.086 4.319 6.760 1.00 98.75 101 ALA A N 1
ATOM 769 C CA . ALA A 1 101 ? -2.799 4.540 7.420 1.00 98.75 101 ALA A CA 1
ATOM 770 C C . ALA A 1 101 ? -2.212 3.236 7.975 1.00 98.75 101 ALA A C 1
ATOM 772 O O . ALA A 1 101 ? -1.046 2.937 7.734 1.00 98.75 101 ALA A O 1
ATOM 773 N N . VAL A 1 102 ? -3.041 2.434 8.654 1.00 98.81 102 VAL A N 1
ATOM 774 C CA . VAL A 1 102 ? -2.640 1.124 9.195 1.00 98.81 102 VAL A CA 1
ATOM 775 C C . VAL A 1 102 ? -2.148 0.216 8.071 1.00 98.81 102 VAL A C 1
ATOM 777 O O . VAL A 1 102 ? -1.065 -0.352 8.173 1.00 98.81 102 VAL A O 1
ATOM 780 N N . PHE A 1 103 ? -2.906 0.130 6.973 1.00 98.88 103 PHE A N 1
ATOM 781 C CA . PHE A 1 103 ? -2.500 -0.648 5.802 1.00 98.88 103 PHE A CA 1
ATOM 782 C C . PHE A 1 103 ? -1.146 -0.201 5.246 1.00 98.88 103 PHE A C 1
ATOM 784 O O . PHE A 1 103 ? -0.286 -1.052 5.058 1.00 98.88 103 PHE A O 1
ATOM 791 N N . LEU A 1 104 ? -0.946 1.096 4.996 1.00 98.81 104 LEU A N 1
ATOM 792 C CA . LEU A 1 104 ? 0.282 1.587 4.366 1.00 98.81 104 LEU A CA 1
ATOM 793 C C . LEU A 1 104 ? 1.517 1.323 5.229 1.00 98.81 104 LEU A C 1
ATOM 795 O O . LEU A 1 104 ? 2.511 0.820 4.717 1.00 98.81 104 LEU A O 1
ATOM 799 N N . VAL A 1 105 ? 1.418 1.537 6.542 1.00 98.88 105 VAL A N 1
ATOM 800 C CA . VAL A 1 105 ? 2.521 1.224 7.461 1.00 98.88 105 VAL A CA 1
ATOM 801 C C . VAL A 1 105 ? 2.884 -0.261 7.403 1.00 98.88 105 VAL A C 1
ATOM 803 O O . VAL A 1 105 ? 4.061 -0.601 7.322 1.00 98.88 105 VAL A O 1
ATOM 806 N N . ILE A 1 106 ? 1.896 -1.164 7.389 1.00 98.88 106 ILE A N 1
ATOM 807 C CA . ILE A 1 106 ? 2.168 -2.603 7.250 1.00 98.88 106 ILE A CA 1
ATOM 808 C C . ILE A 1 106 ? 2.695 -2.940 5.847 1.00 98.88 106 ILE A C 1
ATOM 810 O O . ILE A 1 106 ? 3.627 -3.728 5.719 1.00 98.88 106 ILE A O 1
ATOM 814 N N . GLN A 1 107 ? 2.157 -2.327 4.794 1.00 98.69 107 GLN A N 1
ATOM 815 C CA . GLN A 1 107 ? 2.580 -2.520 3.405 1.00 98.69 107 GLN A CA 1
ATOM 816 C C . GLN A 1 107 ? 4.049 -2.143 3.179 1.00 98.69 107 GLN A C 1
ATOM 818 O O . GLN A 1 107 ? 4.705 -2.760 2.335 1.00 98.69 107 GLN A O 1
ATOM 823 N N . HIS A 1 108 ? 4.562 -1.158 3.915 1.00 97.81 108 HIS A N 1
ATOM 824 C CA . HIS A 1 108 ? 5.951 -0.701 3.846 1.00 97.81 108 HIS A CA 1
ATOM 825 C C . HIS A 1 108 ? 6.891 -1.436 4.811 1.00 97.81 108 HIS A C 1
ATOM 827 O O . HIS A 1 108 ? 8.103 -1.327 4.669 1.00 97.81 108 HIS A O 1
ATOM 833 N N . ALA A 1 109 ? 6.354 -2.205 5.758 1.00 98.00 109 ALA A N 1
ATOM 834 C CA . ALA A 1 109 ? 7.142 -2.894 6.769 1.00 98.00 109 ALA A CA 1
ATOM 835 C C . ALA A 1 109 ? 7.980 -4.063 6.214 1.00 98.00 109 ALA A C 1
ATOM 837 O O . ALA A 1 109 ? 7.824 -4.523 5.074 1.00 98.00 109 ALA A O 1
ATOM 838 N N . GLU A 1 110 ? 8.838 -4.599 7.080 1.00 97.56 110 GLU A N 1
ATOM 839 C CA . GLU A 1 110 ? 9.613 -5.812 6.821 1.00 97.56 110 GLU A CA 1
ATOM 840 C C . GLU A 1 110 ? 8.716 -7.044 6.566 1.00 97.56 110 GLU A C 1
ATOM 842 O O . GLU A 1 110 ? 7.553 -7.073 7.006 1.00 97.56 110 GLU A O 1
ATOM 847 N N . PRO A 1 111 ? 9.211 -8.064 5.833 1.00 98.12 111 PRO A N 1
ATOM 848 C CA . PRO A 1 111 ? 8.417 -9.224 5.415 1.00 98.12 111 PRO A CA 1
ATOM 849 C C . PRO A 1 111 ? 7.696 -9.927 6.571 1.00 98.12 111 PRO A C 1
ATOM 851 O O . PRO A 1 111 ? 6.536 -10.331 6.439 1.00 98.12 111 PRO A O 1
ATOM 854 N N . GLU A 1 112 ? 8.343 -10.021 7.729 1.00 98.19 112 GLU A N 1
ATOM 855 C CA . GLU A 1 112 ? 7.810 -10.662 8.928 1.00 98.19 112 GLU A CA 1
ATOM 856 C C . GLU A 1 112 ? 6.561 -9.936 9.436 1.00 98.19 112 GLU A C 1
ATOM 858 O O . GLU A 1 112 ? 5.566 -10.576 9.782 1.00 98.19 112 GLU A O 1
ATOM 863 N N . ALA A 1 113 ? 6.578 -8.600 9.445 1.00 98.44 113 ALA A N 1
ATOM 864 C CA . ALA A 1 113 ? 5.443 -7.791 9.877 1.00 98.44 113 ALA A CA 1
ATOM 865 C C . ALA A 1 113 ? 4.276 -7.886 8.884 1.00 98.44 113 ALA A C 1
ATOM 867 O O . ALA A 1 113 ? 3.128 -8.058 9.301 1.00 98.44 113 ALA A O 1
ATOM 868 N N . GLN A 1 114 ? 4.562 -7.842 7.581 1.00 98.75 114 GLN A N 1
ATOM 869 C CA . GLN A 1 114 ? 3.550 -8.019 6.536 1.00 98.75 114 GLN A CA 1
ATOM 870 C C . GLN A 1 114 ? 2.823 -9.354 6.687 1.00 98.75 114 GLN A C 1
ATOM 872 O O . GLN A 1 114 ? 1.595 -9.391 6.779 1.00 98.75 114 GLN A O 1
ATOM 877 N N . LYS A 1 115 ? 3.586 -10.445 6.795 1.00 98.62 115 LYS A N 1
ATOM 878 C CA . LYS A 1 115 ? 3.043 -11.793 6.973 1.00 98.62 115 LYS A CA 1
ATOM 879 C C . LYS A 1 115 ? 2.272 -11.933 8.285 1.00 98.62 115 LYS A C 1
ATOM 881 O O . LYS A 1 115 ? 1.198 -12.531 8.297 1.00 98.62 115 LYS A O 1
ATOM 886 N N . LYS A 1 116 ? 2.783 -11.357 9.378 1.00 98.62 116 LYS A N 1
ATOM 887 C CA . LYS A 1 116 ? 2.141 -11.388 10.701 1.00 98.62 116 LYS A CA 1
ATOM 888 C C . LYS A 1 116 ? 0.759 -10.733 10.698 1.00 98.62 116 LYS A C 1
ATOM 890 O O . LYS A 1 116 ? -0.157 -11.265 11.321 1.00 98.62 116 LYS A O 1
ATOM 895 N N . TYR A 1 117 ? 0.605 -9.583 10.041 1.00 98.81 117 TYR A N 1
ATOM 896 C CA . TYR A 1 117 ? -0.635 -8.801 10.102 1.00 98.81 117 TYR A CA 1
ATOM 897 C C . TYR A 1 117 ? -1.598 -9.048 8.937 1.00 98.81 117 TYR A C 1
ATOM 899 O O . TYR A 1 117 ? -2.767 -8.672 9.040 1.00 98.81 117 TYR A O 1
ATOM 907 N N . LEU A 1 118 ? -1.159 -9.732 7.876 1.00 98.81 118 LEU A N 1
ATOM 908 C CA . LEU A 1 118 ? -2.009 -10.110 6.747 1.00 98.81 118 LEU A CA 1
ATOM 909 C C . LEU A 1 118 ? -3.324 -10.811 7.173 1.00 98.81 118 LEU A C 1
ATOM 911 O O . LEU A 1 118 ? -4.385 -10.385 6.707 1.00 98.81 118 LEU A O 1
ATOM 915 N N . PRO A 1 119 ? -3.334 -11.795 8.101 1.00 98.75 119 PRO A N 1
ATOM 916 C CA . PRO A 1 119 ? -4.581 -12.418 8.554 1.00 98.75 119 PRO A CA 1
ATOM 917 C C . PRO A 1 119 ? -5.569 -11.438 9.208 1.00 98.75 119 PRO A C 1
ATOM 919 O O . PRO A 1 119 ? -6.778 -11.586 9.040 1.00 98.75 119 PRO A O 1
ATOM 922 N N . LEU A 1 120 ? -5.078 -10.413 9.917 1.00 98.75 120 LEU A N 1
ATOM 923 C CA . LEU A 1 120 ? -5.937 -9.409 10.554 1.00 98.75 120 LEU A CA 1
ATOM 924 C C . LEU A 1 120 ? -6.576 -8.469 9.528 1.00 98.75 120 LEU A C 1
ATOM 926 O O . LEU A 1 120 ? -7.759 -8.152 9.654 1.00 98.75 120 LEU A O 1
ATOM 930 N N . LEU A 1 121 ? -5.827 -8.056 8.499 1.00 98.81 121 LEU A N 1
ATOM 931 C CA . LEU A 1 121 ? -6.394 -7.289 7.388 1.00 98.81 121 LEU A CA 1
ATOM 932 C C . LEU A 1 121 ? -7.434 -8.121 6.628 1.00 98.81 121 LEU A C 1
ATOM 934 O O . LEU A 1 121 ? -8.510 -7.609 6.324 1.00 98.81 121 LEU A O 1
ATOM 938 N N . SER A 1 122 ? -7.153 -9.404 6.375 1.00 98.75 122 SER A N 1
ATOM 939 C CA . SER A 1 122 ? -8.101 -10.323 5.728 1.00 98.75 122 SER A CA 1
ATOM 940 C C . SER A 1 122 ? -9.423 -10.397 6.496 1.00 98.75 122 SER A C 1
ATOM 942 O O . SER A 1 122 ? -10.499 -10.235 5.918 1.00 98.75 122 SER A O 1
ATOM 944 N N . GLU A 1 123 ? -9.356 -10.549 7.818 1.00 98.75 123 GLU A N 1
ATOM 945 C CA . GLU A 1 123 ? -10.541 -10.573 8.675 1.00 98.75 123 GLU A CA 1
ATOM 946 C C . GLU A 1 123 ? -11.282 -9.226 8.706 1.00 98.75 123 GLU A C 1
ATOM 948 O O . GLU A 1 123 ? -12.512 -9.191 8.655 1.00 98.75 123 GLU A O 1
ATOM 953 N N . SER A 1 124 ? -10.553 -8.106 8.726 1.00 98.62 124 SER A N 1
ATOM 954 C CA . SER A 1 124 ? -11.141 -6.763 8.626 1.00 98.62 124 SER A CA 1
ATOM 955 C C . SER A 1 124 ? -11.907 -6.575 7.308 1.00 98.62 124 SER A C 1
ATOM 957 O O . SER A 1 124 ? -13.039 -6.089 7.304 1.00 98.62 124 SER A O 1
ATOM 959 N N . VAL A 1 125 ? -11.347 -7.023 6.180 1.00 98.69 125 VAL A N 1
ATOM 960 C CA . VAL A 1 125 ? -12.015 -6.966 4.868 1.00 98.69 125 VAL A CA 1
ATOM 961 C C . VAL A 1 125 ? -13.271 -7.835 4.835 1.00 98.69 125 VAL A C 1
ATOM 963 O O . VAL A 1 125 ? -14.302 -7.370 4.351 1.00 98.69 125 VAL A O 1
ATOM 966 N N . LYS A 1 126 ? -13.238 -9.053 5.393 1.00 98.50 126 LYS A N 1
ATOM 967 C CA . LYS A 1 126 ? -14.427 -9.929 5.482 1.00 98.50 126 LYS A CA 1
ATOM 968 C C . LYS A 1 126 ? -15.577 -9.281 6.254 1.00 98.50 126 LYS A C 1
ATOM 970 O O . LYS A 1 126 ? -16.737 -9.509 5.924 1.00 98.50 126 LYS A O 1
ATOM 975 N N . LYS A 1 127 ? -15.259 -8.445 7.246 1.00 98.19 127 LYS A N 1
ATOM 976 C CA . LYS A 1 127 ? -16.234 -7.652 8.015 1.00 98.19 127 LYS A CA 1
ATOM 977 C C . LYS A 1 127 ? -16.679 -6.369 7.308 1.00 98.19 127 LYS A C 1
ATOM 979 O O . LYS A 1 127 ? -17.519 -5.652 7.836 1.00 98.19 127 LYS A O 1
ATOM 984 N N . GLY A 1 128 ? -16.123 -6.055 6.138 1.00 97.94 128 GLY A N 1
ATOM 985 C CA . GLY A 1 128 ? -16.373 -4.799 5.432 1.00 97.94 128 GLY A CA 1
ATOM 986 C C . GLY A 1 128 ? -15.685 -3.586 6.066 1.00 97.94 128 GLY A C 1
ATOM 987 O O . GLY A 1 128 ? -15.996 -2.454 5.698 1.00 97.94 128 GLY A O 1
ATOM 988 N N . GLU A 1 129 ? -14.741 -3.804 6.982 1.00 98.19 129 GLU A N 1
ATOM 989 C CA . GLU A 1 129 ? -14.076 -2.775 7.792 1.00 98.19 129 GLU A CA 1
ATOM 990 C C . GLU A 1 129 ? -12.753 -2.276 7.186 1.00 98.19 129 GLU A C 1
ATOM 992 O O . GLU A 1 129 ? -12.154 -1.324 7.690 1.00 98.19 129 GLU A O 1
ATOM 997 N N . SER A 1 130 ? -12.320 -2.878 6.076 1.00 98.62 130 SER A N 1
ATOM 998 C CA . SER A 1 130 ? -11.151 -2.474 5.290 1.00 98.62 130 SER A CA 1
ATOM 999 C C . SER A 1 130 ? -11.375 -2.671 3.792 1.00 98.62 130 SER A C 1
ATOM 1001 O O . SER A 1 130 ? -12.254 -3.414 3.361 1.00 98.62 130 SER A O 1
ATOM 1003 N N . SER A 1 131 ? -10.553 -2.002 2.983 1.00 98.56 131 SER A N 1
ATOM 1004 C CA . SER A 1 131 ? -10.579 -2.121 1.523 1.00 98.56 131 SER A CA 1
ATOM 1005 C C . SER A 1 131 ? -10.025 -3.470 1.055 1.00 98.56 131 SER A C 1
ATOM 1007 O O . SER A 1 131 ? -8.883 -3.811 1.360 1.00 98.56 131 SER A O 1
ATOM 1009 N N . ALA A 1 132 ? -10.787 -4.192 0.230 1.00 98.62 132 ALA A N 1
ATOM 1010 C CA . ALA A 1 132 ? -10.315 -5.412 -0.430 1.00 98.62 132 ALA A CA 1
ATOM 1011 C C . ALA A 1 132 ? -9.103 -5.158 -1.347 1.00 98.62 132 ALA A C 1
ATOM 1013 O O . ALA A 1 132 ? -8.250 -6.027 -1.495 1.00 98.62 132 ALA A O 1
ATOM 1014 N N . LYS A 1 133 ? -8.969 -3.940 -1.894 1.00 98.69 133 LYS A N 1
ATOM 1015 C CA . LYS A 1 133 ? -7.792 -3.549 -2.683 1.00 98.69 133 LYS A CA 1
ATOM 1016 C C . LYS A 1 133 ? -6.533 -3.567 -1.821 1.00 98.69 133 LYS A C 1
ATOM 1018 O O . LYS A 1 133 ? -5.519 -4.097 -2.243 1.00 98.69 133 LYS A O 1
ATOM 1023 N N . HIS A 1 134 ? -6.603 -3.025 -0.602 1.00 98.69 134 HIS A N 1
ATOM 1024 C CA . HIS A 1 134 ? -5.468 -3.031 0.328 1.00 98.69 134 HIS A CA 1
ATOM 1025 C C . HIS A 1 134 ? -5.030 -4.459 0.670 1.00 98.69 134 HIS A C 1
ATOM 1027 O O . HIS A 1 134 ? -3.836 -4.737 0.724 1.00 98.69 134 HIS A O 1
ATOM 1033 N N . LEU A 1 135 ? -5.990 -5.373 0.846 1.00 98.88 135 LEU A N 1
ATOM 1034 C CA . LEU A 1 135 ? -5.684 -6.785 1.056 1.00 98.88 135 LEU A CA 1
ATOM 1035 C C . LEU A 1 135 ? -4.953 -7.391 -0.148 1.00 98.88 135 LEU A C 1
ATOM 1037 O O . LEU A 1 135 ? -3.894 -7.968 0.051 1.00 98.88 135 LEU A O 1
ATOM 1041 N N . ALA A 1 136 ? -5.442 -7.177 -1.374 1.00 98.81 136 ALA A N 1
ATOM 1042 C CA . ALA A 1 136 ? -4.785 -7.670 -2.588 1.00 98.81 136 ALA A CA 1
ATOM 1043 C C . ALA A 1 136 ? -3.326 -7.191 -2.723 1.00 98.81 136 ALA A C 1
ATOM 1045 O O . ALA A 1 136 ? -2.440 -7.985 -3.030 1.00 98.81 136 ALA A O 1
ATOM 1046 N N . TYR A 1 137 ? -3.055 -5.912 -2.429 1.00 98.81 137 TYR A N 1
ATOM 1047 C CA . TYR A 1 137 ? -1.689 -5.372 -2.429 1.00 98.81 137 TYR A CA 1
ATOM 1048 C C . TYR A 1 137 ? -0.784 -6.051 -1.390 1.00 98.81 137 TYR A C 1
ATOM 1050 O O . TYR A 1 137 ? 0.370 -6.362 -1.693 1.00 98.81 137 TYR A O 1
ATOM 1058 N N . LEU A 1 138 ? -1.287 -6.291 -0.174 1.00 98.88 138 LEU A N 1
ATOM 1059 C CA . LEU A 1 138 ? -0.495 -6.926 0.880 1.00 98.88 138 LEU A CA 1
ATOM 1060 C C . LEU A 1 138 ? -0.284 -8.423 0.612 1.00 98.88 138 LEU A C 1
ATOM 1062 O O . LEU A 1 138 ? 0.820 -8.923 0.819 1.00 98.88 138 LEU A O 1
ATOM 1066 N N . GLU A 1 139 ? -1.312 -9.126 0.134 1.00 98.81 139 GLU A N 1
ATOM 1067 C CA . GLU A 1 139 ? -1.241 -10.541 -0.252 1.00 98.81 139 GLU A CA 1
ATOM 1068 C C . GLU A 1 139 ? -0.199 -10.761 -1.346 1.00 98.81 139 GLU A C 1
ATOM 1070 O O . GLU A 1 139 ? 0.721 -11.560 -1.163 1.00 98.81 139 GLU A O 1
ATOM 1075 N N . ASP A 1 140 ? -0.280 -10.007 -2.442 1.00 98.88 140 ASP A N 1
ATOM 1076 C CA . ASP A 1 140 ? 0.691 -10.123 -3.525 1.00 98.88 140 ASP A CA 1
ATOM 1077 C C . ASP A 1 140 ? 2.110 -9.757 -3.057 1.00 98.88 140 ASP A C 1
ATOM 1079 O O . ASP A 1 140 ? 3.079 -10.400 -3.461 1.00 98.88 140 ASP A O 1
ATOM 1083 N N . ARG A 1 141 ? 2.261 -8.750 -2.180 1.00 98.75 141 ARG A N 1
ATOM 1084 C CA . ARG A 1 141 ? 3.566 -8.375 -1.606 1.00 98.75 141 ARG A CA 1
ATOM 1085 C C . ARG A 1 141 ? 4.180 -9.524 -0.807 1.00 98.75 141 ARG A C 1
ATOM 1087 O O . ARG A 1 141 ? 5.381 -9.765 -0.939 1.00 98.75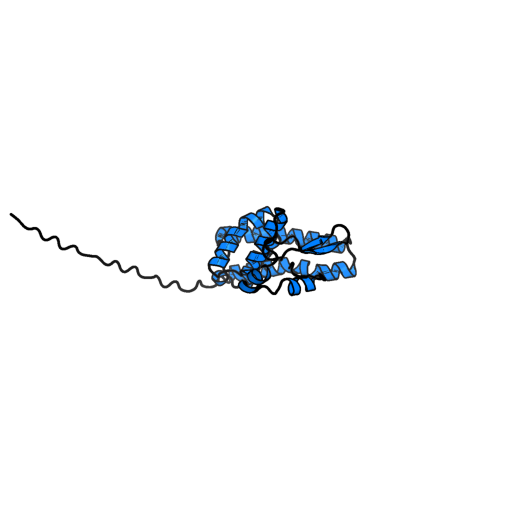 141 ARG A O 1
ATOM 1094 N N . VAL A 1 142 ? 3.381 -10.205 0.016 1.00 98.81 142 VAL A N 1
ATOM 1095 C CA . VAL A 1 142 ? 3.830 -11.367 0.795 1.00 98.81 142 VAL A CA 1
ATOM 1096 C C . VAL A 1 142 ? 4.200 -12.517 -0.140 1.00 98.81 142 VAL A C 1
ATOM 1098 O O . VAL A 1 142 ? 5.282 -13.076 0.010 1.00 98.81 142 VAL A O 1
ATOM 1101 N N . LEU A 1 143 ? 3.368 -12.825 -1.139 1.00 98.75 143 LEU A N 1
ATOM 1102 C CA . LEU A 1 143 ? 3.649 -13.879 -2.120 1.00 98.75 143 LEU A CA 1
ATOM 1103 C C . LEU A 1 143 ? 4.951 -13.621 -2.880 1.00 98.75 143 LEU A C 1
ATOM 1105 O O . LEU A 1 143 ? 5.824 -14.487 -2.896 1.00 98.75 143 LEU A O 1
ATOM 1109 N N . MET A 1 144 ? 5.129 -12.407 -3.407 1.00 98.50 144 MET A N 1
ATOM 1110 C CA . MET A 1 144 ? 6.350 -12.014 -4.109 1.00 98.50 144 MET A CA 1
ATOM 1111 C C . MET A 1 144 ? 7.593 -12.171 -3.224 1.00 98.50 144 MET A C 1
ATOM 1113 O O . MET A 1 144 ? 8.602 -12.712 -3.671 1.00 98.50 144 MET A O 1
ATOM 1117 N N . ARG A 1 145 ? 7.534 -11.726 -1.961 1.00 97.56 145 ARG A N 1
ATOM 1118 C CA . ARG A 1 145 ? 8.652 -11.860 -1.006 1.00 97.56 145 ARG A CA 1
ATOM 1119 C C . ARG A 1 145 ? 8.940 -13.315 -0.624 1.00 97.56 145 ARG A C 1
ATOM 1121 O O . ARG A 1 145 ? 10.074 -13.632 -0.288 1.00 97.56 145 ARG A O 1
ATOM 1128 N N . GLU A 1 146 ? 7.949 -14.198 -0.713 1.00 97.88 146 GLU A N 1
ATOM 1129 C CA . GLU A 1 146 ? 8.113 -15.647 -0.548 1.00 97.88 146 GLU A CA 1
ATOM 1130 C C . GLU A 1 146 ? 8.516 -16.372 -1.848 1.00 97.88 146 GLU A C 1
ATOM 1132 O O . GLU A 1 146 ? 8.584 -17.602 -1.860 1.00 97.88 146 GLU A O 1
ATOM 1137 N N . GLY A 1 147 ? 8.770 -15.646 -2.943 1.00 97.94 147 GLY A N 1
ATOM 1138 C CA . GLY A 1 147 ? 9.131 -16.230 -4.238 1.00 97.94 147 GLY A CA 1
ATOM 1139 C C . GLY A 1 147 ? 7.975 -16.948 -4.944 1.00 97.94 147 GLY A C 1
ATOM 1140 O O . GLY A 1 147 ? 8.212 -17.783 -5.816 1.00 97.94 147 GLY A O 1
ATOM 1141 N N . LYS A 1 148 ? 6.729 -16.669 -4.551 1.00 98.62 148 LYS A N 1
ATOM 1142 C CA . LYS A 1 148 ? 5.518 -17.305 -5.081 1.00 98.62 148 LYS A CA 1
ATOM 1143 C C . LYS A 1 148 ? 4.798 -16.371 -6.043 1.00 98.62 148 LYS A C 1
ATOM 1145 O O . LYS A 1 148 ? 4.735 -15.181 -5.747 1.00 98.62 148 LYS A O 1
ATOM 1150 N N . PRO A 1 149 ? 4.167 -16.886 -7.114 1.00 98.44 149 PRO A N 1
ATOM 1151 C CA . PRO A 1 149 ? 3.357 -16.062 -8.002 1.00 98.44 149 PRO A CA 1
ATOM 1152 C C . PRO A 1 149 ? 2.282 -15.275 -7.241 1.00 98.44 149 PRO A C 1
ATOM 1154 O O . PRO A 1 149 ? 1.672 -15.786 -6.300 1.00 98.44 149 PRO A O 1
ATOM 1157 N N . GLN A 1 150 ? 2.060 -14.032 -7.655 1.00 98.50 150 GLN A N 1
ATOM 1158 C CA . GLN A 1 150 ? 1.052 -13.147 -7.076 1.00 98.50 150 GLN A CA 1
ATOM 1159 C C . GLN A 1 150 ? -0.337 -13.398 -7.685 1.00 98.50 150 GLN A C 1
ATOM 1161 O O . GLN A 1 150 ? -0.445 -13.946 -8.779 1.00 98.50 150 GLN A O 1
ATOM 1166 N N . TRP A 1 151 ? -1.409 -12.978 -7.017 1.00 98.25 151 TRP A N 1
ATOM 1167 C CA . TRP A 1 151 ? -2.782 -13.241 -7.467 1.00 98.25 151 TRP A CA 1
ATOM 1168 C C . TRP A 1 151 ? -3.377 -12.119 -8.303 1.00 98.25 151 TRP A C 1
ATOM 1170 O O . TRP A 1 151 ? -4.147 -12.398 -9.228 1.00 98.25 151 TRP A O 1
ATOM 1180 N N . TYR A 1 152 ? -3.062 -10.865 -7.974 1.00 98.50 152 TYR A N 1
ATOM 1181 C CA . TYR A 1 152 ? -3.724 -9.705 -8.573 1.00 98.50 152 TYR A CA 1
ATOM 1182 C C . TYR A 1 152 ? -2.817 -8.884 -9.484 1.00 98.50 152 TYR A C 1
ATOM 1184 O O . TYR A 1 152 ? -3.326 -8.015 -10.187 1.00 98.50 152 TYR A O 1
ATOM 1192 N N . GLY A 1 153 ? -1.506 -9.129 -9.517 1.00 97.94 153 GLY A N 1
ATOM 1193 C CA . GLY A 1 153 ? -0.595 -8.377 -10.388 1.00 97.94 153 GLY A CA 1
ATOM 1194 C C . GLY A 1 153 ? -0.311 -6.965 -9.873 1.00 97.94 153 GLY A C 1
ATOM 1195 O O . GLY A 1 153 ? -0.206 -6.026 -10.660 1.00 97.94 153 GLY A O 1
ATOM 1196 N N . THR A 1 154 ? -0.277 -6.775 -8.555 1.00 98.38 154 THR A N 1
ATOM 1197 C CA . THR A 1 154 ? -0.014 -5.470 -7.924 1.00 98.38 154 THR A CA 1
ATOM 1198 C C . THR A 1 154 ? 1.469 -5.182 -7.675 1.00 98.38 154 THR A C 1
ATOM 1200 O O . THR A 1 154 ? 1.828 -4.049 -7.357 1.00 98.38 154 THR A O 1
ATOM 1203 N N . GLN A 1 155 ? 2.336 -6.187 -7.800 1.00 98.44 155 GLN A N 1
ATOM 1204 C CA . GLN A 1 155 ? 3.768 -6.084 -7.540 1.00 98.44 155 GLN A CA 1
ATOM 1205 C C . GLN A 1 155 ? 4.570 -6.085 -8.835 1.00 98.44 155 GLN A C 1
ATOM 1207 O O . GLN A 1 155 ? 4.389 -6.937 -9.710 1.00 98.44 155 GLN A O 1
ATOM 1212 N N . LEU A 1 156 ? 5.500 -5.141 -8.908 1.00 97.12 156 LEU A N 1
ATOM 1213 C CA . LEU A 1 156 ? 6.473 -5.002 -9.978 1.00 97.12 156 LEU A CA 1
ATOM 1214 C C . LEU A 1 156 ? 7.872 -5.191 -9.395 1.00 97.12 156 LEU A C 1
ATOM 1216 O O . LEU A 1 156 ? 8.128 -4.835 -8.242 1.00 97.12 156 LEU A O 1
ATOM 1220 N N . ILE A 1 157 ? 8.777 -5.712 -10.210 1.00 95.69 157 ILE A N 1
ATOM 1221 C CA . ILE A 1 157 ? 10.201 -5.825 -9.897 1.00 95.69 157 ILE A CA 1
ATOM 1222 C C . ILE A 1 157 ? 11.006 -5.054 -10.938 1.00 95.69 157 ILE A C 1
ATOM 1224 O O . ILE A 1 157 ? 10.559 -4.878 -12.071 1.00 95.69 157 ILE A O 1
ATOM 1228 N N . ALA A 1 158 ? 12.186 -4.578 -10.555 1.00 92.19 158 ALA A N 1
ATOM 1229 C CA . ALA A 1 158 ? 13.125 -4.044 -11.527 1.00 92.19 158 ALA A CA 1
ATOM 1230 C C . ALA A 1 158 ? 13.705 -5.203 -12.345 1.00 92.19 158 ALA A C 1
ATOM 1232 O O . ALA A 1 158 ? 14.049 -6.259 -11.811 1.00 92.19 158 ALA A O 1
ATOM 1233 N N . ASP A 1 159 ? 13.791 -5.020 -13.651 1.00 91.00 159 ASP A N 1
ATOM 1234 C CA . ASP A 1 159 ? 14.512 -5.926 -14.519 1.00 91.00 159 ASP A CA 1
ATOM 1235 C C . ASP A 1 159 ? 16.021 -5.768 -14.307 1.00 91.00 159 ASP A C 1
ATOM 1237 O O . ASP A 1 159 ? 16.555 -4.669 -14.423 1.00 91.00 159 ASP A O 1
ATOM 1241 N N . GLU A 1 160 ? 16.719 -6.862 -14.009 1.00 89.06 160 GLU A N 1
ATOM 1242 C CA . GLU A 1 160 ? 18.144 -6.827 -13.650 1.00 89.06 160 GLU A CA 1
ATOM 1243 C C . GLU A 1 160 ? 19.044 -6.341 -14.793 1.00 89.06 160 GLU A C 1
ATOM 1245 O O . GLU A 1 160 ? 20.120 -5.805 -14.545 1.00 89.06 160 GLU A O 1
ATOM 1250 N N . THR A 1 161 ? 18.610 -6.510 -16.047 1.00 88.94 161 THR A N 1
ATOM 1251 C CA . THR A 1 161 ? 19.396 -6.108 -17.222 1.00 88.94 161 THR A CA 1
ATOM 1252 C C . THR A 1 161 ? 19.127 -4.659 -17.607 1.00 88.94 161 THR A C 1
ATOM 1254 O O . THR A 1 161 ? 20.048 -3.914 -17.935 1.00 88.94 161 THR A O 1
ATOM 1257 N N . THR A 1 162 ? 17.858 -4.252 -17.604 1.00 88.75 162 THR A N 1
ATOM 1258 C CA . THR A 1 162 ? 17.435 -2.948 -18.139 1.00 88.75 162 THR A CA 1
ATOM 1259 C C . THR A 1 162 ? 17.129 -1.906 -17.066 1.00 88.75 162 THR A C 1
ATOM 126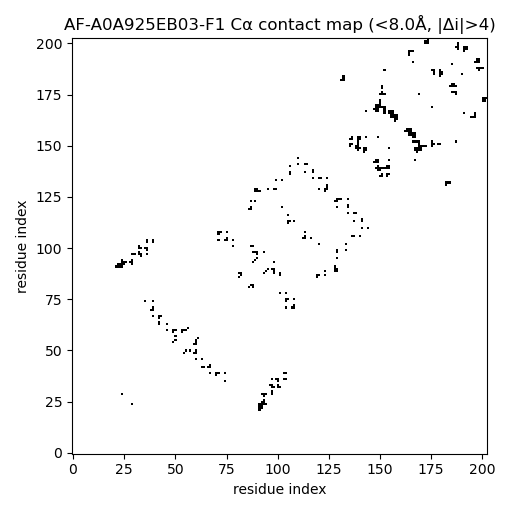1 O O . THR A 1 162 ? 16.984 -0.729 -17.393 1.00 88.75 162 THR A O 1
ATOM 1264 N N . GLY A 1 163 ? 16.969 -2.317 -15.807 1.00 86.00 163 GLY A N 1
ATOM 1265 C CA . GLY A 1 163 ? 16.522 -1.475 -14.695 1.00 86.00 163 GLY A CA 1
ATOM 1266 C C . GLY A 1 163 ? 15.058 -1.026 -14.786 1.00 86.00 163 GLY A C 1
ATOM 1267 O O . GLY A 1 163 ? 14.579 -0.324 -13.897 1.00 86.00 163 GLY A O 1
ATOM 1268 N N . LYS A 1 164 ? 14.330 -1.402 -15.846 1.00 89.81 164 LYS A N 1
ATOM 1269 C CA . LYS A 1 164 ? 12.925 -1.023 -16.048 1.00 89.81 164 LYS A CA 1
ATOM 1270 C C . LYS A 1 164 ? 12.003 -1.873 -15.184 1.00 89.81 164 LYS A C 1
ATOM 1272 O O . LYS A 1 164 ? 12.307 -3.023 -14.885 1.00 89.81 164 LYS A O 1
ATOM 1277 N N . TRP A 1 165 ? 10.844 -1.331 -14.827 1.00 93.44 165 TRP A N 1
ATOM 1278 C CA . TRP A 1 165 ? 9.813 -2.109 -14.148 1.00 93.44 165 TRP A CA 1
ATOM 1279 C C . TRP A 1 165 ? 9.295 -3.235 -15.044 1.00 93.44 165 TRP A C 1
ATOM 1281 O O . TRP A 1 165 ? 8.996 -3.019 -16.218 1.00 93.44 165 TRP A O 1
ATOM 1291 N N . LYS A 1 166 ? 9.137 -4.423 -14.466 1.00 95.06 166 LYS A N 1
ATOM 1292 C CA . LYS A 1 166 ? 8.417 -5.550 -15.055 1.00 95.06 166 LYS A CA 1
ATOM 1293 C C . LYS A 1 166 ? 7.442 -6.139 -14.046 1.00 95.06 166 LYS A C 1
ATOM 1295 O O . LYS A 1 166 ? 7.652 -6.062 -12.835 1.00 95.06 166 LYS A O 1
ATOM 1300 N N . LEU A 1 167 ? 6.369 -6.725 -14.561 1.00 96.44 167 LEU A N 1
ATOM 1301 C CA . LEU A 1 167 ? 5.373 -7.408 -13.750 1.00 96.44 167 LEU A CA 1
ATOM 1302 C C . LEU A 1 167 ? 5.988 -8.659 -13.120 1.00 96.44 167 LEU A C 1
ATOM 1304 O O . LEU A 1 167 ? 6.663 -9.432 -13.799 1.00 96.44 167 LEU A O 1
ATOM 1308 N N . TYR A 1 168 ? 5.788 -8.835 -11.817 1.00 97.31 168 TYR A N 1
ATOM 1309 C CA . TYR A 1 168 ? 6.184 -10.073 -11.159 1.00 97.31 168 TYR A CA 1
ATOM 1310 C C . TYR A 1 168 ? 5.203 -11.204 -11.514 1.00 97.31 168 TYR A C 1
ATOM 1312 O O . TYR A 1 168 ? 4.027 -10.933 -11.752 1.00 97.31 168 TYR A O 1
ATOM 1320 N N . THR A 1 169 ? 5.666 -12.456 -11.549 1.00 97.12 169 THR A N 1
ATOM 1321 C CA . THR A 1 169 ? 4.890 -13.619 -12.021 1.00 97.12 169 THR A CA 1
ATOM 1322 C C . THR A 1 169 ? 3.512 -13.714 -11.367 1.00 97.12 169 THR A C 1
ATOM 1324 O O . THR A 1 169 ? 3.408 -13.604 -10.144 1.00 97.12 169 THR A O 1
ATOM 1327 N N . ILE A 1 170 ? 2.471 -13.961 -12.167 1.00 98.06 170 ILE A N 1
ATOM 1328 C CA . ILE A 1 170 ? 1.070 -14.043 -11.731 1.00 98.06 170 ILE A CA 1
ATOM 1329 C C . ILE A 1 170 ? 0.578 -15.494 -11.800 1.00 98.06 170 ILE A C 1
ATOM 1331 O O . ILE A 1 170 ? 0.847 -16.201 -12.766 1.00 98.06 170 ILE A O 1
ATOM 1335 N N . ALA A 1 171 ? -0.136 -15.947 -10.769 1.00 97.62 171 ALA A N 1
ATOM 1336 C CA . ALA A 1 171 ? -0.879 -17.205 -10.802 1.00 97.62 171 ALA A CA 1
ATOM 1337 C C . ALA A 1 171 ? -2.180 -17.032 -11.595 1.00 97.62 171 ALA A C 1
ATOM 1339 O O . ALA A 1 171 ? -2.907 -16.067 -11.354 1.00 97.62 171 ALA A O 1
ATOM 1340 N N . GLU A 1 172 ? -2.498 -17.986 -12.478 1.00 95.81 172 GLU A N 1
ATOM 1341 C CA . GLU A 1 172 ? -3.734 -17.975 -13.282 1.00 95.81 172 GLU A CA 1
ATOM 1342 C C . GLU A 1 172 ? -3.933 -16.609 -13.959 1.00 95.81 172 GLU A C 1
ATOM 1344 O O . GLU A 1 172 ? -4.911 -15.891 -13.710 1.00 95.81 172 GLU A O 1
ATOM 1349 N N . GLU A 1 173 ? -2.918 -16.190 -14.716 1.00 96.19 173 GLU A N 1
ATOM 1350 C CA . GLU A 1 173 ? -2.813 -14.850 -15.293 1.00 96.19 173 GLU A CA 1
ATOM 1351 C C . GLU A 1 173 ? -3.951 -14.560 -16.280 1.00 96.19 173 GLU A C 1
ATOM 1353 O O . GLU A 1 173 ? -4.429 -13.429 -16.352 1.00 96.19 173 GLU A O 1
ATOM 1358 N N . GLU A 1 174 ? -4.478 -15.584 -16.950 1.00 95.38 174 GLU A N 1
ATOM 1359 C CA . GLU A 1 174 ? -5.577 -15.479 -17.916 1.00 95.38 174 GLU A CA 1
ATOM 1360 C C . GLU A 1 174 ? -6.888 -14.998 -17.272 1.00 95.38 174 GLU A C 1
ATOM 1362 O O . GLU A 1 174 ? -7.740 -14.421 -17.946 1.00 95.38 174 GLU A O 1
ATOM 1367 N N . SER A 1 175 ? -7.051 -15.200 -15.959 1.00 95.94 175 SER A N 1
ATOM 1368 C CA . SER A 1 175 ? -8.244 -14.806 -15.190 1.00 95.94 175 SER A CA 1
ATOM 1369 C C . SER A 1 175 ? -7.985 -13.654 -14.209 1.00 95.94 175 SER A C 1
ATOM 1371 O O . SER A 1 175 ? -8.837 -13.320 -13.378 1.00 95.94 175 SER A O 1
ATOM 1373 N N . VAL A 1 176 ? -6.821 -12.998 -14.295 1.00 97.56 176 VAL A N 1
ATOM 1374 C CA . VAL A 1 176 ? -6.423 -11.943 -13.348 1.00 97.56 176 VAL A CA 1
ATOM 1375 C C . VAL A 1 176 ? -7.402 -10.771 -13.316 1.00 97.56 176 VAL A C 1
ATOM 1377 O O . VAL A 1 176 ? -7.741 -10.276 -12.238 1.00 97.56 176 VAL A O 1
ATOM 1380 N N . ASP A 1 177 ? -7.922 -10.360 -14.471 1.00 97.81 177 ASP A N 1
ATOM 1381 C CA . ASP A 1 177 ? -8.841 -9.226 -14.552 1.00 97.81 177 ASP A CA 1
ATOM 1382 C C . ASP A 1 177 ? -10.212 -9.532 -13.940 1.00 97.81 177 ASP A C 1
ATOM 1384 O O . ASP A 1 177 ? -10.810 -8.649 -13.324 1.00 97.81 177 ASP A O 1
ATOM 1388 N N . GLU A 1 178 ? -10.670 -10.786 -13.978 1.00 97.38 178 GLU A N 1
ATOM 1389 C CA . GLU A 1 178 ? -11.899 -11.198 -13.290 1.00 97.38 178 GLU A CA 1
ATOM 1390 C C . GLU A 1 178 ? -11.769 -10.993 -11.774 1.00 97.38 178 GLU A C 1
ATOM 1392 O O . GLU A 1 178 ? -12.654 -10.416 -11.127 1.00 97.38 178 GLU A O 1
ATOM 1397 N N . ARG A 1 179 ? -10.624 -11.395 -11.201 1.00 97.62 179 ARG A N 1
ATOM 1398 C CA . ARG A 1 179 ? -10.318 -11.194 -9.777 1.00 97.62 179 ARG A CA 1
ATOM 1399 C C . ARG A 1 179 ? -10.196 -9.712 -9.433 1.00 97.62 179 ARG A C 1
ATOM 1401 O O . ARG A 1 179 ? -10.756 -9.272 -8.427 1.00 97.62 179 ARG A O 1
ATOM 1408 N N . ARG A 1 180 ? -9.495 -8.936 -10.266 1.00 98.38 180 ARG A N 1
ATOM 1409 C CA . ARG A 1 180 ? -9.270 -7.493 -10.068 1.00 98.38 180 ARG A CA 1
ATOM 1410 C C . ARG A 1 180 ? -10.581 -6.708 -10.080 1.00 98.38 180 ARG A C 1
ATOM 1412 O O . ARG A 1 180 ? -10.844 -5.959 -9.134 1.00 98.38 180 ARG A O 1
ATOM 1419 N N . ILE A 1 181 ? -11.431 -6.925 -11.082 1.00 98.19 181 ILE A N 1
ATOM 1420 C CA . ILE A 1 181 ? -12.718 -6.228 -11.227 1.00 98.19 181 ILE A CA 1
ATOM 1421 C C . ILE A 1 181 ? -13.631 -6.524 -10.034 1.00 98.19 181 ILE A C 1
ATOM 1423 O O . ILE A 1 181 ? -14.227 -5.601 -9.473 1.00 98.19 181 ILE A O 1
ATOM 1427 N N . LYS A 1 182 ? -13.684 -7.782 -9.574 1.00 98.12 182 LYS A N 1
ATOM 1428 C CA . LYS A 1 182 ? -14.517 -8.202 -8.433 1.00 98.12 182 LYS A CA 1
ATOM 1429 C C . LYS A 1 182 ? -14.231 -7.420 -7.146 1.00 98.12 182 LYS A C 1
ATOM 1431 O O . LYS A 1 182 ? -15.139 -7.227 -6.340 1.00 98.12 182 LYS A O 1
ATOM 1436 N N . ILE A 1 183 ? -12.995 -6.959 -6.950 1.00 97.69 183 ILE A N 1
ATOM 1437 C CA . ILE A 1 183 ? -12.582 -6.179 -5.770 1.00 97.69 183 ILE A CA 1
ATOM 1438 C C . ILE A 1 183 ? -12.398 -4.679 -6.061 1.00 97.69 183 ILE A C 1
ATOM 1440 O O . ILE A 1 183 ? -11.947 -3.919 -5.199 1.00 97.69 183 ILE A O 1
ATOM 1444 N N . GLY A 1 184 ? -12.753 -4.234 -7.269 1.00 97.50 184 GLY A N 1
ATOM 1445 C CA . GLY A 1 184 ? -12.686 -2.834 -7.686 1.00 97.50 184 GLY A CA 1
ATOM 1446 C C . GLY A 1 184 ? -11.274 -2.323 -7.990 1.00 97.50 184 GLY A C 1
ATOM 1447 O O . GLY A 1 184 ? -11.016 -1.123 -7.826 1.00 97.50 184 GLY A O 1
ATOM 1448 N N . LEU A 1 185 ? -10.353 -3.208 -8.380 1.00 98.31 185 LEU A N 1
ATOM 1449 C CA . LEU A 1 185 ? -9.121 -2.830 -9.075 1.00 98.31 185 LEU A CA 1
ATOM 1450 C C . LEU A 1 185 ? -9.419 -2.614 -10.566 1.00 98.31 185 LEU A C 1
ATOM 1452 O O . LEU A 1 185 ? -10.295 -3.261 -11.136 1.00 98.31 185 LEU A O 1
ATOM 1456 N N . ILE A 1 186 ? -8.670 -1.708 -11.193 1.00 97.62 186 ILE A N 1
ATOM 1457 C CA . ILE A 1 186 ? -8.708 -1.504 -12.649 1.00 97.62 186 ILE A CA 1
ATOM 1458 C C . ILE A 1 186 ? -8.077 -2.701 -13.380 1.00 97.62 186 ILE A C 1
ATOM 1460 O O . ILE A 1 186 ? -7.265 -3.399 -12.760 1.00 97.62 186 ILE A O 1
ATOM 1464 N N . PRO A 1 187 ? -8.367 -2.926 -14.672 1.00 97.19 187 PRO A N 1
ATOM 1465 C CA . PRO A 1 187 ? -7.703 -3.958 -15.467 1.00 97.19 187 PRO A CA 1
ATOM 1466 C C . PRO A 1 187 ? -6.172 -3.884 -15.386 1.00 97.19 187 PRO A C 1
ATOM 1468 O O . PRO A 1 187 ? -5.585 -2.800 -15.286 1.00 97.19 187 PRO A O 1
ATOM 1471 N N . LEU A 1 188 ? -5.507 -5.036 -15.409 1.00 97.62 188 LEU A N 1
ATOM 1472 C CA . LEU A 1 188 ? -4.063 -5.162 -15.235 1.00 97.62 188 LEU A CA 1
ATOM 1473 C C . LEU A 1 188 ? -3.300 -4.374 -16.302 1.00 97.62 188 LEU A C 1
ATOM 1475 O O . LEU A 1 188 ? -2.375 -3.640 -15.963 1.00 97.62 188 LEU A O 1
ATOM 1479 N N . ALA A 1 189 ? -3.741 -4.447 -17.560 1.00 96.62 189 ALA A N 1
ATOM 1480 C CA . ALA A 1 189 ? -3.146 -3.690 -18.662 1.00 96.62 189 ALA A CA 1
ATOM 1481 C C . ALA A 1 189 ? -3.180 -2.168 -18.423 1.00 96.62 189 ALA A C 1
ATOM 1483 O O . ALA A 1 189 ? -2.210 -1.471 -18.712 1.00 96.62 189 ALA A O 1
ATOM 1484 N N . GLU A 1 190 ? -4.272 -1.645 -17.857 1.00 96.56 190 GLU A N 1
ATOM 1485 C CA . GLU A 1 190 ? -4.406 -0.220 -17.528 1.00 96.56 190 GLU A CA 1
ATOM 1486 C C . GLU A 1 190 ? -3.516 0.176 -16.342 1.00 96.56 190 GLU A C 1
ATOM 1488 O O . GLU A 1 190 ? -2.913 1.250 -16.333 1.00 96.56 190 GLU A O 1
ATOM 1493 N N . TYR A 1 191 ? -3.393 -0.710 -15.353 1.00 97.06 191 TYR A N 1
ATOM 1494 C CA . TYR A 1 191 ? -2.529 -0.502 -14.196 1.00 97.06 191 TYR A CA 1
ATOM 1495 C C . TYR A 1 191 ? -1.051 -0.430 -14.582 1.00 97.06 191 TYR A C 1
ATOM 1497 O O . TYR A 1 191 ? -0.379 0.550 -14.265 1.00 97.06 191 TYR A O 1
ATOM 1505 N N . VAL A 1 192 ? -0.543 -1.433 -15.299 1.00 96.56 192 VAL A N 1
ATOM 1506 C CA . VAL A 1 192 ? 0.894 -1.531 -15.603 1.00 96.56 192 VAL A CA 1
ATOM 1507 C C . VAL A 1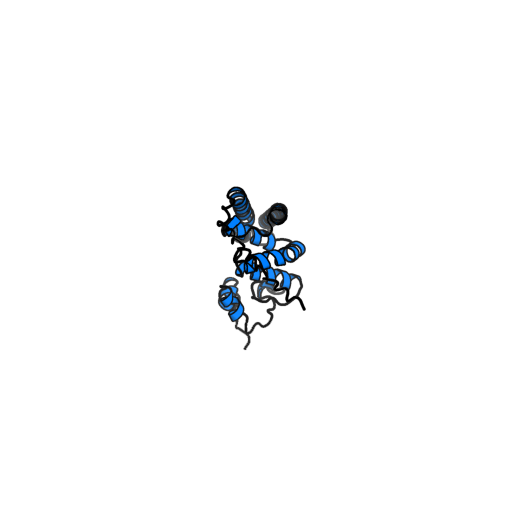 192 ? 1.353 -0.504 -16.644 1.00 96.56 192 VAL A C 1
ATOM 1509 O O . VAL A 1 192 ? 2.522 -0.113 -16.650 1.00 96.56 192 VAL A O 1
ATOM 1512 N N . LYS A 1 193 ? 0.426 0.046 -17.441 1.00 95.81 193 LYS A N 1
ATOM 1513 C CA . LYS A 1 193 ? 0.692 1.173 -18.349 1.00 95.81 193 LYS A CA 1
ATOM 1514 C C . LYS A 1 193 ? 1.232 2.407 -17.618 1.00 95.81 193 LYS A C 1
ATOM 1516 O O . LYS A 1 193 ? 2.054 3.129 -18.176 1.00 95.81 193 LYS A O 1
ATOM 1521 N N . GLN A 1 194 ? 0.830 2.626 -16.364 1.00 93.19 194 GLN A N 1
ATOM 1522 C CA . GLN A 1 194 ? 1.321 3.735 -15.527 1.00 93.19 194 GLN A CA 1
ATOM 1523 C C . GLN A 1 194 ? 2.819 3.613 -15.208 1.00 93.19 194 GLN A C 1
ATOM 1525 O O . GLN A 1 194 ? 3.460 4.600 -14.861 1.00 93.19 194 GLN A O 1
ATOM 1530 N N . PHE A 1 195 ? 3.381 2.415 -15.375 1.00 93.00 195 PHE A N 1
ATOM 1531 C CA . PHE A 1 195 ? 4.792 2.101 -15.156 1.00 93.00 195 PHE A CA 1
ATOM 1532 C C . PHE A 1 195 ? 5.558 1.914 -16.474 1.00 93.00 195 PHE A C 1
ATOM 1534 O O . PHE A 1 195 ? 6.694 1.444 -16.466 1.00 93.00 195 PHE A O 1
ATOM 1541 N N . GLY A 1 196 ? 4.945 2.263 -17.612 1.00 92.56 196 GLY A N 1
ATOM 1542 C CA . GLY A 1 196 ? 5.553 2.117 -18.936 1.00 92.56 196 GLY A CA 1
ATOM 1543 C C . GLY A 1 196 ? 5.658 0.668 -19.419 1.00 92.56 196 GLY A C 1
ATOM 1544 O O . GLY A 1 196 ? 6.480 0.379 -20.286 1.00 92.56 196 GLY A O 1
ATOM 1545 N N . ILE A 1 197 ? 4.854 -0.241 -18.862 1.00 94.38 197 ILE A N 1
ATOM 1546 C CA . ILE A 1 197 ? 4.829 -1.651 -19.254 1.00 94.38 197 ILE A CA 1
ATOM 1547 C C . ILE A 1 197 ? 3.750 -1.851 -20.320 1.00 94.38 197 ILE A C 1
ATOM 1549 O O . ILE A 1 197 ? 2.569 -1.587 -20.085 1.00 94.38 197 ILE A O 1
ATOM 1553 N N . GLU A 1 198 ? 4.150 -2.358 -21.485 1.00 90.69 198 GLU A N 1
ATOM 1554 C CA . GLU A 1 198 ? 3.215 -2.901 -22.469 1.00 90.69 198 GLU A CA 1
ATOM 1555 C C . GLU A 1 198 ? 2.856 -4.334 -22.079 1.00 90.69 198 GLU A C 1
ATOM 1557 O O . GLU A 1 198 ? 3.692 -5.234 -22.130 1.00 90.69 198 GLU A O 1
ATOM 1562 N N . TYR A 1 199 ? 1.605 -4.545 -21.680 1.00 91.69 199 TYR A N 1
ATOM 1563 C CA . TYR A 1 199 ? 1.104 -5.848 -21.265 1.00 91.69 199 TYR A CA 1
ATOM 1564 C C . TYR A 1 199 ? 0.010 -6.335 -22.209 1.00 91.69 199 TYR A C 1
ATOM 1566 O O . TYR A 1 199 ? -0.913 -5.594 -22.558 1.00 91.69 199 TYR A O 1
ATOM 1574 N N . LYS A 1 200 ? 0.116 -7.601 -22.610 1.00 88.62 200 LYS A N 1
ATOM 1575 C CA . LYS A 1 200 ? -0.918 -8.333 -23.338 1.00 88.62 200 LYS A CA 1
ATOM 1576 C C . LYS A 1 200 ? -1.213 -9.589 -22.539 1.00 88.62 200 LYS A C 1
ATOM 1578 O O . LYS A 1 200 ? -0.284 -10.336 -22.254 1.00 88.62 200 LYS A O 1
ATOM 1583 N N . MET A 1 201 ? -2.486 -9.799 -22.212 1.00 83.31 201 MET A N 1
ATOM 1584 C CA . MET A 1 201 ? -2.920 -11.024 -21.545 1.00 83.31 201 MET A CA 1
ATOM 1585 C C . MET A 1 201 ? -2.441 -12.247 -22.339 1.00 83.31 201 MET A C 1
ATOM 1587 O O . MET A 1 201 ? -2.576 -12.239 -23.574 1.00 83.31 201 MET A O 1
ATOM 1591 N N . PRO A 1 202 ? -1.894 -13.272 -21.664 1.00 80.75 202 PRO A N 1
ATOM 1592 C CA . PRO A 1 202 ? -1.665 -14.559 -22.295 1.00 80.75 202 PRO A CA 1
ATOM 1593 C C . PRO A 1 202 ? -2.989 -15.087 -22.865 1.00 80.75 202 PRO A C 1
ATOM 1595 O O . PRO A 1 202 ? -4.060 -14.848 -22.302 1.00 80.75 202 PRO A O 1
ATOM 1598 N N . ARG A 1 203 ? -2.910 -15.716 -24.039 1.00 65.81 203 ARG A N 1
ATOM 1599 C CA . ARG A 1 203 ? -4.052 -16.358 -24.702 1.00 65.81 203 ARG A CA 1
ATOM 1600 C C . ARG A 1 203 ? -4.178 -17.805 -24.272 1.00 65.81 203 ARG A C 1
ATOM 1602 O O . ARG A 1 203 ? -3.107 -18.433 -24.129 1.00 65.81 203 ARG A O 1
#

Sequence (203 aa):
MRKIIIAGLLLSSFISKAQQGSPVLNETLKTELESILKRDQQGRAMVDSVQQQYGIGSKELLALAESIALHDSINLQRVTGIITQYGWPGKSLVGDKANRAVFLVIQHAEPEAQKKYLPLLSESVKKGESSAKHLAYLEDRVLMREGKPQWYGTQLIADETTGKWKLYTIAEEESVDERRIKIGLIPLAEYVKQFGIEYKMPR

Mean predicted aligned error: 7.48 Å

Radius of gyration: 23.88 Å; Cα contacts (8 Å, |Δi|>4): 228; chains: 1; bounding box: 76×64×62 Å

Secondary structure (DSSP, 8-state):
--------------------PPPPP-HHHHHHHHHHHHHHHHHHTTHHHHHHHH-TT-HHHHHHHHHHHHHHHHHHHHHHHHHHHHSS--HHHHHHHHHHHHHHHHHHS-HHHHHHHHHHHHHHHHTTSS-HHHHHHHHHHHHHHTTPPBSS---EEE-TTT--EEEPPBTTGGGHHHHHHHTTPPPHHHHHHTTT-------

Foldseek 3Di:
DDDDDDDDDDPPDPPPPDPPDQPDAPAVLLVVLLVLLCQLCVLVVCLVVQCVVQNPPGPSNVVSVVSNVVSLVVSLVVLVVVCVVPNQQFCSHRNQSSSVSSLSSQLPDDLVSLVVNLVSQVVSVVVVRYQPVSSLSSQQSNCVVVVHAGAQQNDWDQDPPPRATDTGHHDPQLCNQVVCVVRPHDGNCVVCVVRVDRDDGDD

pLDDT: mean 90.81, std 17.01, range [35.75, 98.88]

Solvent-accessible surface area (backbone atoms only — not comparable to full-atom values): 11653 Å² total; per-residue (Å²): 136,87,85,81,83,82,82,78,81,81,81,79,78,80,76,75,78,74,80,76,68,77,66,76,62,39,61,70,61,16,53,49,30,43,51,47,36,50,59,64,43,54,52,64,74,42,47,67,60,43,34,72,73,62,34,87,90,25,72,68,45,50,53,45,50,53,52,41,53,52,45,50,53,58,44,40,57,51,49,50,54,48,34,72,76,63,41,66,61,26,26,65,41,32,33,65,67,21,29,49,22,54,50,51,44,41,66,74,44,57,72,69,56,36,59,69,46,45,64,46,49,50,54,30,30,76,71,68,28,43,60,57,54,60,43,50,47,45,51,22,50,47,28,49,77,71,76,37,60,14,63,60,64,74,46,68,42,69,34,92,88,77,65,44,64,39,79,46,62,52,45,69,56,76,51,24,48,63,59,24,49,76,52,72,44,72,50,57,54,66,56,40,44,80,63,75,37,91,63,75,80,71,129